Protein AF-A0A937WFQ8-F1 (afdb_monomer_lite)

pLDDT: mean 74.26, std 17.71, range [32.06, 98.25]

Foldseek 3Di:
DQDPVRLLVVLVVVVVVVVVVVVCVVCVLVDPDDDDDDDDDVVVVVVVPPVDALLLQAAQLLDRVCPPCQQVCVVLVVLVSVVVSCVVSVLLVCLVVVVPPVSVCCSVPVVVVSVVVSVVSVVSSVVCPPPRCLNHDPPGQPSNVVCVVVVHSHLLPPPCSVVDCSCPPVNPVSSVSSVVCNVPNSNVSSVVVNVVSVVVVVVVVVVVVVVSPD

Radius of gyration: 21.77 Å; chains: 1; bounding box: 45×46×64 Å

Secondary structure (DSSP, 8-state):
---HHHHHHHHHHHHHHHHHHHHHHHHTTT----------HHHHHHHGGG---GGGGB-TTS-BGGGSTTTTSHHHHHHHHHHHHHHHTTHHHHHHHT--HHHHHIIIIIHHHHHHHHHHHHHHHHHTSS--TTT-PSSPPHHHHHHHHHT-SSGGG-TTGGG-GGGSGGGGGGHHHHHHHHHH-HHHHHHHHHHHHHHHHHHHHHHHHHHHH-

Structure (mmCIF, N/CA/C/O backbone):
data_AF-A0A937WFQ8-F1
#
_entry.id   AF-A0A937WFQ8-F1
#
loop_
_atom_site.group_PDB
_atom_site.id
_atom_site.type_symbol
_atom_site.label_atom_id
_atom_site.label_alt_id
_atom_site.label_comp_id
_atom_site.label_asym_id
_atom_site.label_entity_id
_atom_site.label_seq_id
_atom_site.pdbx_PDB_ins_code
_atom_site.Cartn_x
_atom_site.Cartn_y
_atom_site.Cartn_z
_atom_site.occupancy
_atom_site.B_iso_or_equiv
_atom_site.auth_seq_id
_atom_site.auth_comp_id
_atom_site.auth_asym_id
_atom_site.auth_atom_id
_atom_site.pdbx_PDB_model_num
ATOM 1 N N . MET A 1 1 ? 18.078 -9.726 -40.958 1.00 50.09 1 MET A N 1
ATOM 2 C CA . MET A 1 1 ? 17.438 -8.519 -40.392 1.00 50.09 1 MET A CA 1
ATOM 3 C C . MET A 1 1 ? 15.947 -8.766 -40.293 1.00 50.09 1 MET A C 1
ATOM 5 O O . MET A 1 1 ? 15.326 -9.064 -41.305 1.00 50.09 1 MET A O 1
ATOM 9 N N . MET A 1 2 ? 15.400 -8.709 -39.083 1.00 55.62 2 MET A N 1
ATOM 10 C CA . MET A 1 2 ? 13.975 -8.923 -38.833 1.00 55.62 2 MET A CA 1
ATOM 11 C C . MET A 1 2 ? 13.201 -7.672 -39.263 1.00 55.62 2 MET A C 1
ATOM 13 O O . MET A 1 2 ? 13.599 -6.557 -38.924 1.00 55.62 2 MET A O 1
ATOM 17 N N . ASN A 1 3 ? 12.129 -7.817 -40.044 1.00 70.25 3 ASN A N 1
ATOM 18 C CA . ASN A 1 3 ? 11.352 -6.645 -40.457 1.00 70.25 3 ASN A CA 1
ATOM 19 C C . ASN A 1 3 ? 10.494 -6.127 -39.288 1.00 70.25 3 ASN A C 1
ATOM 21 O O . ASN A 1 3 ? 10.159 -6.871 -38.366 1.00 70.25 3 ASN A O 1
ATOM 25 N N . ARG A 1 4 ? 10.088 -4.852 -39.339 1.00 45.69 4 ARG A N 1
ATOM 26 C CA . ARG A 1 4 ? 9.300 -4.193 -38.279 1.00 45.69 4 ARG A CA 1
ATOM 27 C C . ARG A 1 4 ? 8.060 -4.994 -37.848 1.00 45.69 4 ARG A C 1
ATOM 29 O O . ARG A 1 4 ? 7.705 -4.984 -36.675 1.00 45.69 4 ARG A O 1
ATOM 36 N N . ARG A 1 5 ? 7.406 -5.704 -38.773 1.00 53.81 5 ARG A N 1
ATOM 37 C CA . ARG A 1 5 ? 6.211 -6.523 -38.506 1.00 53.81 5 ARG A CA 1
ATOM 38 C C . ARG A 1 5 ? 6.554 -7.796 -37.732 1.00 53.81 5 ARG A C 1
ATOM 40 O O . ARG A 1 5 ? 5.789 -8.202 -36.863 1.00 53.81 5 ARG A O 1
ATOM 47 N N . GLU A 1 6 ? 7.690 -8.410 -38.038 1.00 57.12 6 GLU A N 1
ATOM 48 C CA . GLU A 1 6 ? 8.212 -9.559 -37.299 1.00 57.12 6 GLU A CA 1
ATOM 49 C C . GLU A 1 6 ? 8.736 -9.160 -35.922 1.00 57.12 6 GLU A C 1
ATOM 51 O O . GLU A 1 6 ? 8.446 -9.858 -34.960 1.00 57.12 6 GLU A O 1
ATOM 56 N N . PHE A 1 7 ? 9.379 -7.995 -35.791 1.00 55.38 7 PHE A N 1
ATOM 57 C CA . PHE A 1 7 ? 9.743 -7.422 -34.490 1.00 55.38 7 PHE A CA 1
ATOM 58 C C . PHE A 1 7 ? 8.533 -7.233 -33.583 1.00 55.38 7 PHE A C 1
ATOM 60 O O . PHE A 1 7 ? 8.516 -7.759 -32.473 1.00 55.38 7 PHE A O 1
ATOM 67 N N . VAL A 1 8 ? 7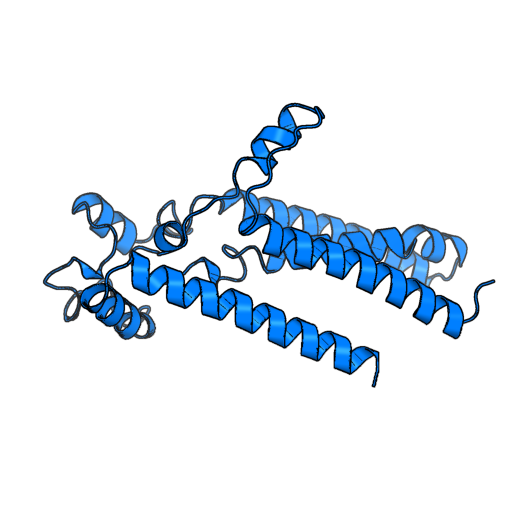.475 -6.591 -34.082 1.00 49.31 8 VAL A N 1
ATOM 68 C CA . VAL A 1 8 ? 6.235 -6.425 -33.313 1.00 49.31 8 VAL A CA 1
ATOM 69 C C . VAL A 1 8 ? 5.618 -7.780 -32.959 1.00 49.31 8 VAL A C 1
ATOM 71 O O . VAL A 1 8 ? 5.253 -7.985 -31.811 1.00 49.31 8 VAL A O 1
ATOM 74 N N . LYS A 1 9 ? 5.559 -8.748 -33.885 1.00 59.44 9 LYS A N 1
ATOM 75 C CA . LYS A 1 9 ? 5.020 -10.090 -33.589 1.00 59.44 9 LYS A CA 1
ATOM 76 C C . LYS A 1 9 ? 5.834 -10.848 -32.540 1.00 59.44 9 LYS A C 1
ATOM 78 O O . LYS A 1 9 ? 5.238 -11.512 -31.695 1.00 59.44 9 LYS A O 1
ATOM 83 N N . THR A 1 10 ? 7.160 -10.773 -32.596 1.00 57.34 10 THR A N 1
ATOM 84 C CA . THR A 1 10 ? 8.050 -11.434 -31.636 1.00 57.34 10 THR A CA 1
ATOM 85 C C . THR A 1 10 ? 7.934 -10.776 -30.269 1.00 57.34 10 THR A C 1
ATOM 87 O O . THR A 1 10 ? 7.643 -11.471 -29.304 1.00 57.34 10 THR A O 1
ATOM 90 N N . VAL A 1 11 ? 8.017 -9.444 -30.187 1.00 50.41 11 VAL A N 1
ATOM 91 C CA . VAL A 1 11 ? 7.826 -8.70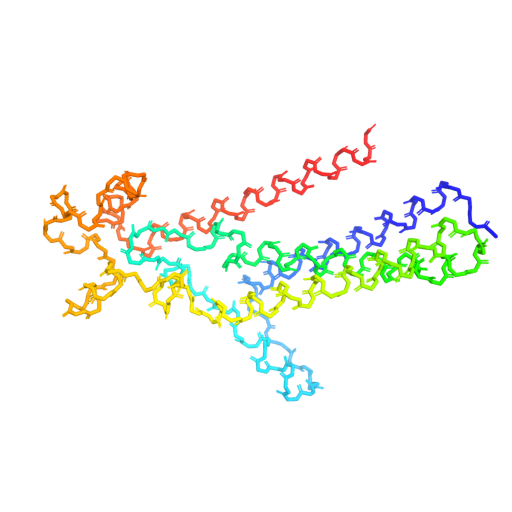1 -28.932 1.00 50.41 11 VAL A CA 1
ATOM 92 C C . VAL A 1 11 ? 6.430 -8.939 -28.359 1.00 50.41 11 VAL A C 1
ATOM 94 O O . VAL A 1 11 ? 6.311 -9.190 -27.169 1.00 50.41 11 VAL A O 1
ATOM 97 N N . SER A 1 12 ? 5.375 -8.957 -29.179 1.00 53.69 12 SER A N 1
ATOM 98 C CA . SER A 1 12 ? 4.020 -9.292 -28.729 1.00 53.69 12 SER A CA 1
ATOM 99 C C . SER A 1 12 ? 3.923 -10.720 -28.195 1.00 53.69 12 SER A C 1
ATOM 101 O O . SER A 1 12 ? 3.316 -10.920 -27.150 1.00 53.69 12 SER A O 1
ATOM 103 N N . LYS A 1 13 ? 4.530 -11.718 -28.850 1.00 55.91 13 LYS A N 1
ATOM 104 C CA . LYS A 1 13 ? 4.537 -13.105 -28.353 1.00 55.91 13 LYS A CA 1
ATOM 105 C C . LYS A 1 13 ? 5.309 -13.239 -27.043 1.00 55.91 13 LYS A C 1
ATOM 107 O O . LYS A 1 13 ? 4.821 -13.902 -26.132 1.00 55.91 13 LYS A O 1
ATOM 112 N N . THR A 1 14 ? 6.460 -12.583 -26.915 1.00 54.72 14 THR A N 1
ATOM 113 C CA . THR A 1 14 ? 7.255 -12.631 -25.683 1.00 54.72 14 THR A CA 1
ATOM 114 C C . THR A 1 14 ? 6.624 -11.808 -24.565 1.00 54.72 14 THR A C 1
ATOM 116 O O . THR A 1 14 ? 6.653 -12.237 -23.421 1.00 54.72 14 THR A O 1
ATOM 119 N N . ALA A 1 15 ? 5.963 -10.690 -24.874 1.00 48.22 15 ALA A N 1
ATOM 120 C CA . ALA A 1 15 ? 5.185 -9.909 -23.915 1.00 48.22 15 ALA A CA 1
ATOM 121 C C . ALA A 1 15 ? 3.910 -10.640 -23.474 1.00 48.22 15 ALA A C 1
ATOM 123 O O . ALA A 1 15 ? 3.524 -10.526 -22.318 1.00 48.22 15 ALA A O 1
ATOM 124 N N . ILE A 1 16 ? 3.262 -11.416 -24.350 1.00 53.41 16 ILE A N 1
ATOM 125 C CA . ILE A 1 16 ? 2.160 -12.314 -23.972 1.00 53.41 16 ILE A CA 1
ATOM 126 C C . ILE A 1 16 ? 2.691 -13.449 -23.089 1.00 53.41 16 ILE A C 1
ATOM 128 O O . ILE A 1 16 ? 2.070 -13.751 -22.078 1.00 53.41 16 ILE A O 1
ATOM 132 N N . GLY A 1 17 ? 3.859 -14.019 -23.405 1.00 49.53 17 GLY A N 1
ATOM 133 C CA . GLY A 1 17 ? 4.533 -15.013 -22.563 1.00 49.53 17 GLY A CA 1
ATOM 134 C C . GLY A 1 17 ? 4.916 -14.466 -21.183 1.00 49.53 17 GLY A C 1
ATOM 135 O O . GLY A 1 17 ? 4.590 -15.075 -20.171 1.00 49.53 17 GLY A O 1
ATOM 136 N N . ALA A 1 18 ? 5.517 -13.276 -21.123 1.00 46.72 18 ALA A N 1
ATOM 137 C CA . ALA A 1 18 ? 5.860 -12.585 -19.882 1.00 46.72 18 ALA A CA 1
ATOM 138 C C . ALA A 1 18 ? 4.614 -12.152 -19.092 1.00 46.72 18 ALA A C 1
ATOM 140 O O . ALA A 1 18 ? 4.609 -12.240 -17.872 1.00 46.72 18 ALA A O 1
ATOM 141 N N . ASN A 1 19 ? 3.527 -11.754 -19.761 1.00 46.97 19 ASN A N 1
ATOM 142 C CA . ASN A 1 19 ? 2.246 -11.471 -19.105 1.00 46.97 19 ASN A CA 1
ATOM 143 C C . ASN A 1 19 ? 1.541 -12.732 -18.609 1.00 46.97 19 ASN A C 1
ATOM 145 O O . ASN A 1 19 ? 0.886 -12.673 -17.572 1.00 46.97 19 ASN A O 1
ATOM 149 N N . LEU A 1 20 ? 1.688 -13.869 -19.297 1.00 44.72 20 LEU A N 1
ATOM 150 C CA . LEU A 1 20 ? 1.298 -15.162 -18.748 1.00 44.72 20 LEU A CA 1
ATOM 151 C C . LEU A 1 20 ? 2.101 -15.436 -17.480 1.00 44.72 20 LEU A C 1
ATOM 153 O O . LEU A 1 20 ? 1.488 -15.757 -16.480 1.00 44.72 20 LEU A O 1
ATOM 157 N N . ILE A 1 21 ? 3.414 -15.187 -17.465 1.00 45.12 21 ILE A N 1
ATOM 158 C CA . ILE A 1 21 ? 4.247 -15.334 -16.261 1.00 45.12 21 ILE A CA 1
ATOM 159 C C . ILE A 1 21 ? 3.805 -14.378 -15.137 1.00 45.12 21 ILE A C 1
ATOM 161 O O . ILE A 1 21 ? 3.710 -14.819 -14.001 1.00 45.12 21 ILE A O 1
ATOM 165 N N . ILE A 1 22 ? 3.459 -13.114 -15.420 1.00 44.88 22 ILE A N 1
ATOM 166 C CA . ILE A 1 22 ? 2.953 -12.141 -14.422 1.00 44.88 22 ILE A CA 1
ATOM 167 C C . ILE A 1 22 ? 1.562 -12.534 -13.899 1.00 44.88 22 ILE A C 1
ATOM 169 O O . ILE A 1 22 ? 1.274 -12.369 -12.710 1.00 44.88 22 ILE A O 1
ATOM 173 N N . ASN A 1 23 ? 0.691 -13.066 -14.761 1.00 40.84 23 ASN A N 1
ATOM 174 C CA . ASN A 1 23 ? -0.590 -13.629 -14.340 1.00 40.84 23 ASN A CA 1
ATOM 175 C C . ASN A 1 23 ? -0.379 -14.895 -13.512 1.00 40.84 23 ASN A C 1
ATOM 177 O O . ASN A 1 23 ? -1.018 -15.024 -12.481 1.00 40.84 23 ASN A O 1
ATOM 181 N N . THR A 1 24 ? 0.552 -15.776 -13.873 1.00 44.22 24 THR A N 1
ATOM 182 C CA . THR A 1 24 ? 0.916 -16.944 -13.064 1.00 44.22 24 THR A CA 1
ATOM 183 C C . THR A 1 24 ? 1.585 -16.534 -11.751 1.00 44.22 24 THR A C 1
ATOM 185 O O . THR A 1 24 ? 1.379 -17.203 -10.753 1.00 44.22 24 THR A O 1
ATOM 188 N N . PHE A 1 25 ? 2.302 -15.408 -11.688 1.00 40.03 25 PHE A N 1
ATOM 189 C CA . PHE A 1 25 ? 2.863 -14.872 -10.440 1.00 40.03 25 PHE A CA 1
ATOM 190 C C . PHE A 1 25 ? 1.771 -14.319 -9.507 1.00 40.03 25 PHE A C 1
ATOM 192 O O . PHE A 1 25 ? 1.822 -14.533 -8.302 1.00 40.03 25 PHE A O 1
ATOM 199 N N . ASN A 1 26 ? 0.746 -13.653 -10.054 1.00 38.03 26 ASN A N 1
ATOM 200 C CA . ASN A 1 26 ? -0.398 -13.165 -9.269 1.00 38.03 26 ASN A CA 1
ATOM 201 C C . ASN A 1 26 ? -1.433 -14.264 -8.947 1.00 38.03 26 ASN A C 1
ATOM 203 O O . ASN A 1 26 ? -2.113 -14.171 -7.931 1.00 38.03 26 ASN A O 1
ATOM 207 N N . ILE A 1 27 ? -1.571 -15.291 -9.794 1.00 39.47 27 ILE A N 1
ATOM 208 C CA . ILE A 1 27 ? -2.466 -16.447 -9.591 1.00 39.47 27 ILE A CA 1
ATOM 209 C C . ILE A 1 27 ? -1.781 -17.529 -8.744 1.00 39.47 27 ILE A C 1
ATOM 211 O O . ILE A 1 27 ? -2.454 -18.210 -7.983 1.00 39.47 27 ILE A O 1
ATOM 215 N N . GLY A 1 28 ? -0.453 -17.653 -8.795 1.00 37.12 28 GLY A N 1
ATOM 216 C CA . GLY A 1 28 ? 0.339 -18.489 -7.884 1.00 37.12 28 GLY A CA 1
ATOM 217 C C . GLY A 1 28 ? 0.241 -18.030 -6.427 1.00 37.12 28 GLY A C 1
ATOM 218 O O . GLY A 1 28 ? 0.411 -18.831 -5.521 1.00 37.12 28 GLY A O 1
ATOM 219 N N . LEU A 1 29 ? -0.169 -16.776 -6.196 1.00 38.91 29 LEU A N 1
ATOM 220 C CA . LEU A 1 29 ? -0.607 -16.276 -4.889 1.00 38.91 29 LEU A CA 1
ATOM 221 C C . LEU A 1 29 ? -1.915 -16.934 -4.381 1.00 38.91 29 LEU A C 1
ATOM 223 O O . LEU A 1 29 ? -2.289 -16.732 -3.230 1.00 38.91 29 LEU A O 1
ATOM 227 N N . LEU A 1 30 ? -2.638 -17.671 -5.235 1.00 38.09 30 LEU A N 1
ATOM 228 C CA . LEU A 1 30 ? -3.933 -18.310 -4.954 1.00 38.09 30 LEU A CA 1
ATOM 229 C C . LEU A 1 30 ? -3.925 -19.836 -5.145 1.00 38.09 30 LEU A C 1
ATOM 231 O O . LEU A 1 30 ? -4.896 -20.488 -4.762 1.00 38.09 30 LEU A O 1
ATOM 235 N N . ALA A 1 31 ? -2.880 -20.410 -5.743 1.00 32.06 31 ALA A N 1
ATOM 236 C CA . ALA A 1 31 ? -2.801 -21.837 -6.032 1.00 32.06 31 ALA A CA 1
ATOM 237 C C . ALA A 1 31 ? -1.673 -22.480 -5.222 1.00 32.06 31 ALA A C 1
ATOM 239 O O . ALA A 1 31 ? -0.505 -22.435 -5.599 1.00 32.06 31 ALA A O 1
ATOM 240 N N . ASP A 1 32 ? -2.065 -23.085 -4.106 1.00 37.62 32 ASP A N 1
ATOM 241 C CA . ASP A 1 32 ? -1.251 -24.019 -3.341 1.00 37.62 32 ASP A CA 1
ATOM 242 C C . ASP A 1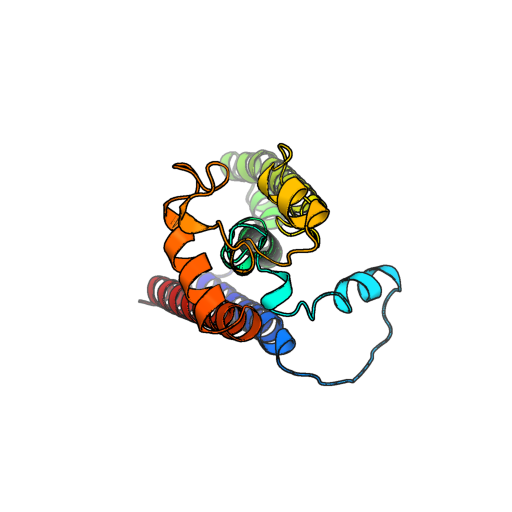 32 ? -1.056 -25.284 -4.196 1.00 37.62 32 ASP A C 1
ATOM 244 O O . ASP A 1 32 ? -1.957 -26.115 -4.324 1.00 37.62 32 ASP A O 1
ATOM 248 N N . THR A 1 33 ? 0.085 -25.394 -4.876 1.00 37.88 33 THR A N 1
ATOM 249 C CA . THR A 1 33 ? 0.516 -26.648 -5.505 1.00 37.88 33 THR A CA 1
ATOM 250 C C . THR A 1 33 ? 1.977 -26.889 -5.172 1.00 37.88 33 THR A C 1
ATOM 252 O O . THR A 1 33 ? 2.880 -26.329 -5.792 1.00 37.88 33 THR A O 1
ATOM 255 N N . SER A 1 34 ? 2.174 -27.733 -4.165 1.00 39.78 34 SER A N 1
ATOM 256 C CA . SER A 1 34 ? 3.437 -28.349 -3.792 1.00 39.78 34 SER A CA 1
ATOM 257 C C . SER A 1 34 ? 3.978 -29.207 -4.938 1.00 39.78 34 SER A C 1
ATOM 259 O O . SER A 1 34 ? 3.392 -30.240 -5.250 1.00 39.78 34 SER A O 1
ATOM 261 N N . GLU A 1 35 ? 5.103 -28.809 -5.525 1.00 46.69 35 GLU A N 1
ATOM 262 C CA . GLU A 1 35 ? 6.085 -29.728 -6.112 1.00 46.69 35 GLU A CA 1
ATOM 263 C C . GLU A 1 35 ? 7.452 -29.024 -6.145 1.00 46.69 35 GLU A C 1
ATOM 265 O O . GLU A 1 35 ? 7.712 -28.120 -6.942 1.00 46.69 35 GLU A O 1
ATOM 270 N N . GLU A 1 36 ? 8.302 -29.405 -5.192 1.00 45.69 36 GLU A N 1
ATOM 271 C CA . GLU A 1 36 ? 9.619 -28.830 -4.932 1.00 45.69 36 GLU A CA 1
ATOM 272 C C . GLU A 1 36 ? 10.639 -29.264 -5.995 1.00 45.69 36 GLU A C 1
ATOM 274 O O . GLU A 1 36 ? 10.810 -30.449 -6.289 1.00 45.69 36 GLU A O 1
ATOM 279 N N . LYS A 1 37 ? 11.381 -28.294 -6.537 1.00 44.66 37 LYS A N 1
ATOM 280 C CA . LYS A 1 37 ? 12.698 -28.534 -7.133 1.00 44.66 37 LYS A CA 1
ATOM 281 C C . LYS A 1 37 ? 13.716 -27.651 -6.433 1.00 44.66 37 LYS A C 1
ATOM 283 O O . LYS A 1 37 ? 13.581 -26.430 -6.424 1.00 44.66 37 LYS A O 1
ATOM 288 N N . GLU A 1 38 ? 14.725 -28.300 -5.866 1.00 50.44 38 GLU A N 1
ATOM 289 C CA . GLU A 1 38 ? 15.835 -27.690 -5.143 1.00 50.44 38 GLU A CA 1
ATOM 290 C C . GLU A 1 38 ? 16.638 -26.744 -6.051 1.00 50.44 38 GLU A C 1
ATOM 292 O O . GLU A 1 38 ? 17.310 -27.165 -6.994 1.00 50.44 38 GLU A O 1
ATOM 297 N N . SER A 1 39 ? 16.597 -25.448 -5.741 1.00 48.50 39 SER A N 1
ATOM 298 C CA . SER A 1 39 ? 17.595 -24.480 -6.195 1.00 48.50 39 SER A CA 1
ATOM 299 C C . SER A 1 39 ? 17.848 -23.445 -5.098 1.00 48.50 39 SER A C 1
ATOM 301 O O . SER A 1 39 ? 16.907 -22.782 -4.679 1.00 48.50 39 SER A O 1
ATOM 303 N N . ASN A 1 40 ? 19.115 -23.329 -4.687 1.00 50.00 40 ASN A N 1
ATOM 304 C CA . ASN A 1 40 ? 19.782 -22.272 -3.908 1.00 50.00 40 ASN A CA 1
ATOM 305 C C . ASN A 1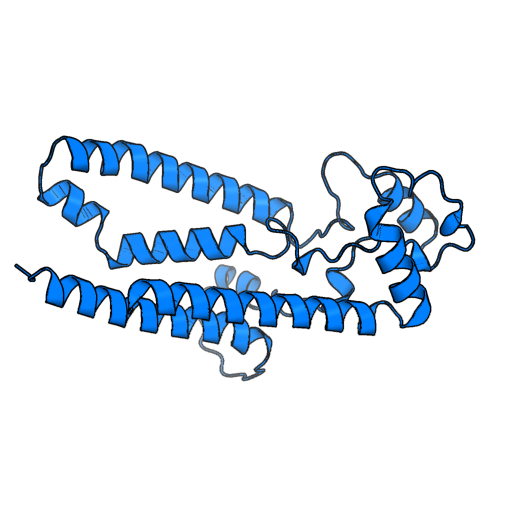 40 ? 19.022 -21.630 -2.722 1.00 50.00 40 ASN A C 1
ATOM 307 O O . ASN A 1 40 ? 18.059 -20.884 -2.874 1.00 50.00 40 ASN A O 1
ATOM 311 N N . ASN A 1 41 ? 19.574 -21.847 -1.523 1.00 53.62 41 ASN A N 1
ATOM 312 C CA . ASN A 1 41 ? 18.990 -21.548 -0.209 1.00 53.62 41 ASN A CA 1
ATOM 313 C C . ASN A 1 41 ? 18.605 -20.065 0.033 1.00 53.62 41 ASN A C 1
ATOM 315 O O . ASN A 1 41 ? 17.662 -19.801 0.766 1.00 53.62 41 ASN A O 1
ATOM 319 N N . GLU A 1 42 ? 19.270 -19.093 -0.604 1.00 50.72 42 GLU A N 1
ATOM 320 C CA . GLU A 1 42 ? 18.952 -17.657 -0.429 1.00 50.72 42 GLU A CA 1
ATOM 321 C C . GLU A 1 42 ? 17.755 -17.183 -1.278 1.00 50.72 42 GLU A C 1
ATOM 323 O O . GLU A 1 42 ? 17.017 -16.281 -0.876 1.00 50.72 42 GLU A O 1
ATOM 328 N N . ASP A 1 43 ? 17.509 -17.809 -2.432 1.00 48.41 43 ASP A N 1
ATOM 329 C CA . ASP A 1 43 ? 16.348 -17.493 -3.274 1.00 48.41 43 ASP A CA 1
ATOM 330 C C . ASP A 1 43 ? 15.067 -18.183 -2.770 1.00 48.41 43 ASP A C 1
ATOM 332 O O . ASP A 1 43 ? 13.959 -17.728 -3.073 1.00 48.41 43 ASP A O 1
ATOM 336 N N . ASN A 1 44 ? 15.207 -19.254 -1.978 1.00 41.72 44 ASN A N 1
ATOM 337 C CA . ASN A 1 44 ? 14.089 -19.996 -1.390 1.00 41.72 44 ASN A CA 1
ATOM 338 C C . ASN A 1 44 ? 13.441 -19.248 -0.209 1.00 41.72 44 ASN A C 1
ATOM 340 O O . ASN A 1 44 ? 12.218 -19.114 -0.191 1.00 41.72 44 ASN A O 1
ATOM 344 N N . GLU A 1 45 ? 14.221 -18.620 0.682 1.00 48.44 45 GLU A N 1
ATOM 345 C CA . GLU A 1 45 ? 13.676 -17.771 1.766 1.00 48.44 45 GLU A CA 1
ATOM 346 C C . GLU A 1 45 ? 12.913 -16.539 1.239 1.00 48.44 45 GLU A C 1
ATOM 348 O O . GLU A 1 45 ? 11.992 -16.022 1.881 1.00 48.44 45 GLU A O 1
ATOM 353 N N . ARG A 1 46 ? 13.260 -16.056 0.038 1.00 48.19 46 ARG A N 1
ATOM 354 C CA . ARG A 1 46 ? 12.542 -14.956 -0.626 1.00 48.19 46 ARG A CA 1
ATOM 355 C C . ARG A 1 46 ? 11.220 -15.395 -1.256 1.00 48.19 46 ARG A C 1
ATOM 357 O O . ARG A 1 46 ? 10.311 -14.572 -1.363 1.00 48.19 46 ARG A O 1
ATOM 364 N N . LYS A 1 47 ? 11.106 -16.658 -1.679 1.00 46.00 47 LYS A N 1
ATOM 365 C CA . LYS A 1 47 ? 9.913 -17.214 -2.341 1.00 46.00 47 LYS A CA 1
ATOM 366 C C . LYS A 1 47 ? 8.874 -17.752 -1.357 1.00 46.00 47 LYS A C 1
ATOM 368 O O . LYS A 1 47 ? 7.687 -17.589 -1.620 1.00 46.00 47 LYS A O 1
ATOM 373 N N . GLU A 1 48 ? 9.286 -18.292 -0.211 1.00 46.53 48 GLU A N 1
ATOM 374 C CA . GLU A 1 48 ? 8.361 -18.767 0.837 1.00 46.53 48 GLU A CA 1
ATOM 375 C C . GLU A 1 48 ? 7.607 -17.629 1.560 1.00 46.53 48 GLU A C 1
ATOM 377 O O . GLU A 1 48 ? 6.590 -17.856 2.212 1.00 46.53 48 GLU A O 1
ATOM 382 N N . ASN A 1 49 ? 8.040 -16.375 1.399 1.00 49.16 49 ASN A N 1
ATOM 383 C CA . ASN A 1 49 ? 7.563 -15.230 2.183 1.00 49.16 49 ASN A CA 1
ATOM 384 C C . ASN A 1 49 ? 6.350 -14.454 1.622 1.00 49.16 49 ASN A C 1
ATOM 386 O O . ASN A 1 49 ? 6.070 -13.355 2.102 1.00 49.16 49 ASN A O 1
ATOM 390 N N . MET A 1 50 ? 5.616 -14.956 0.620 1.00 56.53 50 MET A N 1
ATOM 391 C CA . MET A 1 50 ? 4.563 -14.150 -0.036 1.00 56.53 50 MET A CA 1
ATOM 392 C C . MET A 1 50 ? 3.113 -14.600 0.158 1.00 56.53 50 MET A C 1
ATOM 394 O O . MET A 1 50 ? 2.230 -14.103 -0.538 1.00 56.53 50 MET A O 1
ATOM 398 N N . ASN A 1 51 ? 2.825 -15.426 1.167 1.00 72.81 51 ASN A N 1
ATOM 399 C CA . ASN A 1 51 ? 1.448 -15.620 1.636 1.00 72.81 51 ASN A CA 1
ATOM 400 C C . ASN A 1 51 ? 1.073 -14.586 2.716 1.00 72.81 51 ASN A C 1
ATOM 402 O O . ASN A 1 51 ? 0.759 -14.927 3.856 1.00 72.81 51 ASN A O 1
ATOM 406 N N . ILE A 1 52 ? 1.168 -13.299 2.369 1.00 80.06 52 ILE A N 1
ATOM 407 C CA . ILE A 1 52 ? 0.767 -12.210 3.269 1.00 80.06 52 ILE A CA 1
ATOM 408 C C . ILE A 1 52 ? -0.750 -12.148 3.288 1.00 80.06 52 ILE A C 1
ATOM 410 O O . ILE A 1 52 ? -1.393 -11.948 2.252 1.00 80.06 52 ILE A O 1
ATOM 414 N N . LYS A 1 53 ? -1.336 -12.260 4.478 1.00 89.38 53 LYS A N 1
ATOM 415 C CA . LYS A 1 53 ? -2.790 -12.172 4.602 1.00 89.38 53 LYS A CA 1
ATOM 416 C C . LYS A 1 53 ? -3.256 -10.737 4.340 1.00 89.38 53 LYS A C 1
ATOM 418 O O . LYS A 1 53 ? -2.601 -9.793 4.788 1.00 89.38 53 LYS A O 1
ATOM 423 N N . PRO A 1 54 ? -4.404 -10.517 3.672 1.00 91.75 54 PRO A N 1
ATOM 424 C CA . PRO A 1 54 ? -4.898 -9.171 3.398 1.00 91.75 54 PRO A CA 1
ATOM 425 C C . PRO A 1 54 ? -4.941 -8.258 4.633 1.00 91.75 54 PRO A C 1
ATOM 427 O O . PRO A 1 54 ? -4.560 -7.093 4.547 1.00 91.75 54 PRO A O 1
ATOM 430 N N . GLU A 1 55 ? -5.368 -8.758 5.790 1.00 93.19 55 GLU A N 1
ATOM 431 C CA . GLU A 1 55 ? -5.465 -8.000 7.043 1.00 93.19 55 GLU A CA 1
ATOM 432 C C . GLU A 1 55 ? -4.113 -7.501 7.577 1.00 93.19 55 GLU A C 1
ATOM 434 O O . GLU A 1 55 ? -4.045 -6.469 8.258 1.00 93.19 55 GLU A O 1
ATOM 439 N N . GLU A 1 56 ? -3.022 -8.179 7.228 1.00 89.69 56 GLU A N 1
ATOM 440 C CA . GLU A 1 56 ? -1.667 -7.747 7.558 1.00 89.69 56 GLU A CA 1
ATOM 441 C C . GLU A 1 56 ? -1.274 -6.521 6.736 1.00 89.69 56 GLU A C 1
ATOM 443 O O . GLU A 1 56 ? -0.426 -5.753 7.161 1.00 89.69 56 GLU A O 1
ATOM 448 N N . LEU A 1 57 ? -1.935 -6.240 5.612 1.00 89.75 57 LEU A N 1
ATOM 449 C CA . LEU A 1 57 ? -1.709 -5.026 4.826 1.00 89.75 57 LEU A CA 1
ATOM 450 C C . LEU A 1 57 ? -2.524 -3.822 5.324 1.00 89.75 57 LEU A C 1
ATOM 452 O O . LEU A 1 57 ? -2.438 -2.745 4.733 1.00 89.75 57 LEU A O 1
ATOM 456 N N . VAL A 1 58 ? -3.305 -3.954 6.399 1.00 91.94 58 VAL A N 1
ATOM 457 C CA . VAL A 1 58 ? -4.064 -2.835 6.979 1.00 91.94 58 VAL A CA 1
ATOM 458 C C . VAL A 1 58 ? -3.182 -2.031 7.934 1.00 91.94 58 VAL A C 1
ATOM 460 O O . VAL A 1 58 ? -2.561 -2.571 8.847 1.00 91.94 58 VAL A O 1
ATOM 463 N N . SER A 1 59 ? -3.121 -0.713 7.752 1.00 91.88 59 SER A N 1
ATOM 464 C CA . SER A 1 59 ? -2.400 0.185 8.655 1.00 91.88 59 SER A CA 1
ATOM 465 C C . SER A 1 59 ? -3.217 0.525 9.904 1.00 91.88 59 SER A C 1
ATOM 467 O O . SER A 1 59 ? -4.442 0.409 9.924 1.00 91.88 59 SER A O 1
ATOM 469 N N . TYR A 1 60 ? -2.553 1.057 10.935 1.00 93.12 60 TYR A N 1
ATOM 470 C CA . TYR A 1 60 ? -3.241 1.535 12.138 1.00 93.12 60 TYR A CA 1
ATOM 471 C C . TYR A 1 60 ? -4.330 2.572 11.838 1.00 93.12 60 TYR A C 1
ATOM 473 O O . TYR A 1 60 ? -5.393 2.534 12.448 1.00 93.12 60 TYR A O 1
ATOM 481 N N . CYS A 1 61 ? -4.106 3.465 10.870 1.00 91.88 61 CYS A N 1
ATOM 482 C CA . CYS A 1 61 ? -5.084 4.481 10.484 1.00 91.88 61 CYS A CA 1
ATOM 483 C C . CYS A 1 61 ? -6.182 3.969 9.532 1.00 91.88 61 CYS A C 1
ATOM 485 O O . CYS A 1 61 ? -6.988 4.768 9.075 1.00 91.88 61 CYS A O 1
ATOM 487 N N . GLY A 1 62 ? -6.240 2.666 9.228 1.00 92.75 62 GLY A N 1
ATOM 488 C CA . GLY A 1 62 ? -7.272 2.092 8.357 1.00 92.75 62 GLY A CA 1
ATOM 489 C C . GLY A 1 62 ? -7.011 2.284 6.861 1.00 92.75 62 GLY A C 1
ATOM 490 O O . GLY A 1 62 ? -7.935 2.216 6.054 1.00 92.75 62 GLY A O 1
ATOM 491 N N . ASN A 1 63 ? -5.762 2.535 6.460 1.00 91.75 63 ASN A N 1
ATOM 492 C CA . ASN A 1 63 ? -5.370 2.459 5.053 1.00 91.75 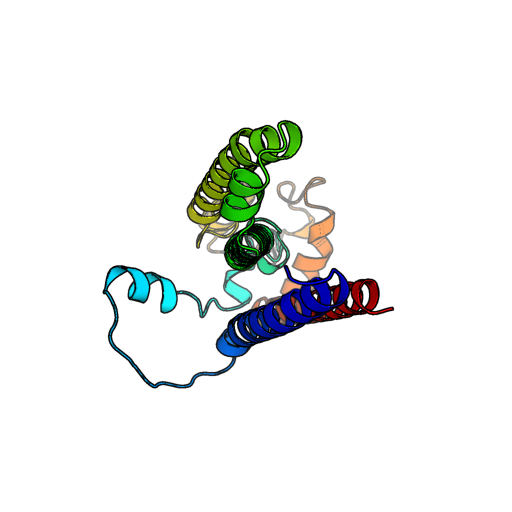63 ASN A CA 1
ATOM 493 C C . ASN A 1 63 ? -5.017 1.024 4.672 1.00 91.75 63 ASN A C 1
ATOM 495 O O . ASN A 1 63 ? -4.437 0.287 5.464 1.00 91.75 63 ASN A O 1
ATOM 499 N N . TYR A 1 64 ? -5.303 0.659 3.425 1.00 91.81 64 TYR A N 1
ATOM 500 C CA . TYR A 1 64 ? -4.889 -0.619 2.864 1.00 91.81 64 TYR A CA 1
ATOM 501 C C . TYR A 1 64 ? -3.579 -0.462 2.082 1.00 91.81 64 TYR A C 1
ATOM 503 O O . TYR A 1 64 ? -3.568 0.060 0.965 1.00 91.81 64 TYR A O 1
ATOM 511 N N . CYS A 1 65 ? -2.461 -0.905 2.658 1.00 87.00 65 CYS A N 1
ATOM 512 C CA . CYS A 1 65 ? -1.128 -0.790 2.064 1.00 87.00 65 CYS A CA 1
ATOM 513 C C . CYS A 1 65 ? -0.997 -1.552 0.737 1.00 87.00 65 CYS A C 1
ATOM 515 O O . CYS A 1 65 ? -0.187 -1.148 -0.092 1.00 87.00 65 CYS A O 1
ATOM 517 N N . GLY A 1 66 ? -1.836 -2.561 0.471 1.00 86.69 66 GLY A N 1
ATOM 518 C CA . GLY A 1 66 ? -1.880 -3.236 -0.833 1.00 86.69 66 GLY A CA 1
ATOM 519 C C . GLY A 1 66 ? -2.288 -2.320 -2.000 1.00 86.69 66 GLY A C 1
ATOM 520 O O . GLY A 1 66 ? -1.959 -2.601 -3.150 1.00 86.69 66 GLY A O 1
ATOM 521 N N . LYS A 1 67 ? -2.941 -1.179 -1.723 1.00 87.94 67 LYS A N 1
ATOM 522 C CA . LYS A 1 67 ? -3.228 -0.126 -2.719 1.00 87.94 67 LYS A CA 1
ATOM 523 C C . LYS A 1 67 ? -2.069 0.861 -2.908 1.00 87.94 67 LYS A C 1
ATOM 525 O O . LYS A 1 67 ? -2.084 1.645 -3.855 1.00 87.94 67 LYS A O 1
ATOM 530 N N . CYS A 1 68 ? -1.072 0.855 -2.024 1.00 83.06 68 CYS A N 1
ATOM 531 C CA . CYS A 1 68 ? 0.070 1.760 -2.102 1.00 83.06 68 CYS A CA 1
ATOM 532 C C . CYS A 1 68 ? 0.980 1.371 -3.274 1.00 83.06 68 CYS A C 1
ATOM 534 O O . CYS A 1 68 ? 1.285 0.198 -3.467 1.00 83.06 68 CYS A O 1
ATOM 536 N N . GLY A 1 69 ? 1.466 2.352 -4.038 1.00 77.88 69 GLY A N 1
ATOM 537 C CA . GLY A 1 69 ? 2.445 2.097 -5.101 1.00 77.88 69 GLY A CA 1
ATOM 538 C C . GLY A 1 69 ? 3.755 1.496 -4.577 1.00 77.88 69 GLY A C 1
ATOM 539 O O . GLY A 1 69 ? 4.350 0.655 -5.245 1.00 77.88 69 GLY A O 1
ATOM 540 N N . ILE A 1 70 ? 4.153 1.908 -3.369 1.00 76.69 70 ILE A N 1
ATOM 541 C CA . ILE A 1 70 ? 5.403 1.509 -2.713 1.00 76.69 70 ILE A CA 1
ATOM 542 C C . ILE A 1 70 ? 5.219 0.168 -1.991 1.00 76.69 70 ILE A C 1
ATOM 544 O O . ILE A 1 70 ? 5.933 -0.781 -2.282 1.00 76.69 70 ILE A O 1
ATOM 548 N N . CYS A 1 71 ? 4.232 0.064 -1.092 1.00 73.81 71 CYS A N 1
ATOM 549 C CA . CYS A 1 71 ? 4.037 -1.139 -0.268 1.00 73.81 71 CYS A CA 1
ATOM 550 C C . CYS A 1 71 ? 3.268 -2.266 -0.975 1.00 73.81 71 CYS A C 1
ATOM 552 O O . CYS A 1 71 ? 3.406 -3.420 -0.600 1.00 73.81 71 CYS A O 1
ATOM 554 N N . GLY A 1 72 ? 2.440 -1.954 -1.976 1.00 70.81 72 GLY A N 1
ATOM 555 C CA . GLY A 1 72 ? 1.655 -2.936 -2.733 1.00 70.81 72 GLY A CA 1
ATOM 556 C C . GLY A 1 72 ? 2.405 -3.536 -3.923 1.00 70.81 72 GLY A C 1
ATOM 557 O O . GLY A 1 72 ? 1.762 -4.001 -4.865 1.00 70.81 72 GLY A O 1
ATOM 558 N N . PHE A 1 73 ? 3.739 -3.440 -3.926 1.00 71.19 73 PHE A N 1
ATOM 559 C CA . PHE A 1 73 ? 4.655 -3.932 -4.964 1.00 71.19 73 PHE A CA 1
ATOM 560 C C . PHE A 1 73 ? 4.451 -3.378 -6.376 1.00 71.19 73 PHE A C 1
ATOM 562 O O . PHE A 1 73 ? 5.185 -3.741 -7.284 1.00 71.19 73 PHE A O 1
ATOM 569 N N . ASN A 1 74 ? 3.510 -2.459 -6.596 1.00 75.88 74 ASN A N 1
ATOM 570 C CA . ASN A 1 74 ? 3.182 -1.994 -7.944 1.00 75.88 74 ASN A CA 1
ATOM 571 C C . ASN A 1 74 ? 4.384 -1.367 -8.656 1.00 75.88 74 ASN A C 1
ATOM 573 O O . ASN A 1 74 ? 4.600 -1.638 -9.835 1.00 75.88 74 ASN A O 1
ATOM 577 N N . ILE A 1 75 ? 5.163 -0.544 -7.948 1.00 79.50 75 ILE A N 1
ATOM 578 C CA . ILE A 1 75 ? 6.365 0.081 -8.512 1.00 79.50 75 ILE A CA 1
ATOM 579 C C . ILE A 1 75 ? 7.435 -0.980 -8.771 1.00 79.50 75 ILE A C 1
ATOM 581 O O . ILE A 1 75 ? 7.949 -1.046 -9.882 1.00 79.50 75 ILE A O 1
ATOM 585 N N . GLN A 1 76 ? 7.719 -1.840 -7.791 1.00 76.06 76 GLN A N 1
ATOM 586 C CA . GLN A 1 76 ? 8.739 -2.880 -7.928 1.00 76.06 76 GLN A CA 1
ATOM 587 C C . GLN A 1 76 ? 8.419 -3.848 -9.074 1.00 76.06 76 GLN A C 1
ATOM 589 O O . GLN A 1 76 ? 9.239 -4.009 -9.971 1.00 76.06 76 GLN A O 1
ATOM 594 N N . THR A 1 77 ? 7.205 -4.404 -9.114 1.00 77.00 77 THR A N 1
ATOM 595 C CA . THR A 1 77 ? 6.760 -5.273 -10.210 1.00 77.00 77 THR A CA 1
ATOM 596 C C . THR A 1 77 ? 6.858 -4.554 -11.554 1.00 77.00 77 THR A C 1
ATOM 598 O O . THR A 1 77 ? 7.323 -5.137 -12.524 1.00 77.00 77 THR A O 1
ATOM 601 N N . SER A 1 78 ? 6.477 -3.275 -11.638 1.00 80.19 78 SER A N 1
ATOM 602 C CA . SER A 1 78 ? 6.594 -2.523 -12.897 1.00 80.19 78 SER A CA 1
ATOM 603 C C . SER A 1 78 ? 8.051 -2.353 -13.343 1.00 80.19 78 SER A C 1
ATOM 605 O O . SER A 1 78 ? 8.335 -2.445 -14.536 1.00 80.19 78 SER A O 1
ATOM 607 N N . LEU A 1 79 ? 8.974 -2.127 -12.405 1.00 80.44 79 LEU A N 1
ATOM 608 C CA . LEU A 1 79 ? 10.404 -1.999 -12.691 1.00 80.44 79 LEU A CA 1
ATOM 609 C C . LEU A 1 79 ? 11.022 -3.333 -13.119 1.00 80.44 79 LEU A C 1
ATOM 611 O O . LEU A 1 79 ? 11.781 -3.361 -14.083 1.00 80.44 79 LEU A O 1
ATOM 615 N N . GLU A 1 80 ? 10.663 -4.434 -12.458 1.00 78.38 80 GLU A N 1
ATOM 616 C CA . GLU A 1 80 ? 11.093 -5.787 -12.832 1.00 78.38 80 GLU A CA 1
ATOM 617 C C . GLU A 1 80 ? 10.581 -6.168 -14.225 1.00 78.38 80 GLU A C 1
ATOM 619 O O . GLU A 1 80 ? 11.341 -6.654 -15.060 1.00 78.38 80 GLU A O 1
ATOM 624 N N . VAL A 1 81 ? 9.311 -5.878 -14.522 1.00 81.31 81 VAL A N 1
ATOM 625 C CA . VAL A 1 81 ? 8.735 -6.103 -15.854 1.00 81.31 81 VAL A CA 1
ATOM 626 C C . VAL A 1 81 ? 9.467 -5.285 -16.910 1.00 81.31 81 VAL A C 1
ATOM 628 O O . VAL A 1 81 ? 9.829 -5.826 -17.953 1.00 81.31 81 VAL A O 1
ATOM 631 N N . LEU A 1 82 ? 9.720 -4.001 -16.652 1.00 80.56 82 LEU A N 1
ATOM 632 C CA . LEU A 1 82 ? 10.455 -3.150 -17.583 1.00 80.56 82 LEU A CA 1
ATOM 633 C C . LEU A 1 82 ? 11.883 -3.665 -17.812 1.00 80.56 82 LEU A C 1
ATOM 635 O O . LEU A 1 82 ? 12.308 -3.762 -18.963 1.00 80.56 82 LEU A O 1
ATOM 639 N N . LYS A 1 83 ? 12.586 -4.064 -16.747 1.00 80.56 83 LYS A N 1
ATOM 640 C CA . LYS A 1 83 ? 13.914 -4.684 -16.832 1.00 80.56 83 LYS A CA 1
ATOM 641 C C . LYS A 1 83 ? 13.887 -5.928 -17.726 1.00 80.56 83 LYS A C 1
ATOM 643 O O . LYS A 1 83 ? 14.651 -6.000 -18.685 1.00 80.56 83 LYS A O 1
ATOM 648 N N . ASN A 1 84 ? 12.951 -6.844 -17.487 1.00 81.19 84 ASN A N 1
ATOM 649 C CA . ASN A 1 84 ? 12.812 -8.070 -18.275 1.00 81.19 84 ASN A CA 1
ATOM 650 C C . ASN A 1 84 ? 12.495 -7.778 -19.751 1.00 81.19 84 ASN A C 1
ATOM 652 O O . ASN A 1 84 ? 13.027 -8.434 -20.643 1.00 81.19 84 ASN A O 1
ATOM 656 N N . VAL A 1 85 ? 11.651 -6.779 -20.034 1.00 79.94 85 VAL A N 1
ATOM 657 C CA . VAL A 1 85 ? 11.353 -6.354 -21.412 1.00 79.94 85 VAL A CA 1
ATOM 658 C C . VAL A 1 85 ? 12.607 -5.820 -22.106 1.00 79.94 85 VAL A C 1
ATOM 660 O O . VAL A 1 85 ? 12.851 -6.171 -23.260 1.00 79.94 85 VAL A O 1
ATOM 663 N N . MET A 1 86 ? 13.411 -5.001 -21.424 1.00 77.69 86 MET A N 1
ATOM 664 C CA . MET A 1 86 ? 14.661 -4.467 -21.977 1.00 77.69 86 MET A CA 1
ATOM 665 C C . MET A 1 86 ? 15.689 -5.570 -22.259 1.00 77.69 86 MET A C 1
ATOM 667 O O . MET A 1 86 ? 16.337 -5.539 -23.307 1.00 77.69 86 MET A O 1
ATOM 671 N N . GLU A 1 87 ? 15.807 -6.553 -21.363 1.00 80.06 87 GLU A N 1
ATOM 672 C CA . GLU A 1 87 ? 16.681 -7.721 -21.531 1.00 80.06 87 GLU A CA 1
ATOM 673 C C . GLU A 1 87 ? 16.244 -8.591 -22.717 1.00 80.06 87 GLU A C 1
ATOM 675 O O . GLU A 1 87 ? 17.047 -8.886 -23.600 1.00 80.06 87 GLU A O 1
ATOM 680 N N . VAL A 1 88 ? 14.956 -8.942 -22.791 1.00 73.75 88 VAL A N 1
ATOM 681 C CA . VAL A 1 88 ? 14.382 -9.738 -23.891 1.00 73.75 88 VAL A CA 1
ATOM 682 C C . VAL A 1 88 ? 14.524 -9.040 -25.240 1.00 73.75 88 VAL A C 1
ATOM 684 O O . VAL A 1 88 ? 14.759 -9.694 -26.255 1.00 73.75 88 VAL A O 1
ATOM 687 N N . ALA A 1 89 ? 14.370 -7.717 -25.270 1.00 75.12 89 ALA A N 1
ATOM 688 C CA . ALA A 1 89 ? 14.528 -6.932 -26.487 1.00 75.12 89 ALA A CA 1
ATOM 689 C C . ALA A 1 89 ? 15.991 -6.820 -26.945 1.00 75.12 89 ALA A C 1
ATOM 691 O O . ALA A 1 89 ? 16.240 -6.149 -27.946 1.00 75.12 89 ALA A O 1
ATOM 692 N N . ALA A 1 90 ? 16.942 -7.421 -26.213 1.00 81.69 90 ALA A N 1
ATOM 693 C CA . ALA A 1 90 ? 18.375 -7.264 -26.428 1.00 81.69 90 ALA A CA 1
ATOM 694 C C . ALA A 1 90 ? 18.769 -5.781 -26.543 1.00 81.69 90 ALA A C 1
ATOM 696 O O . ALA A 1 90 ? 19.678 -5.419 -27.288 1.00 81.69 90 ALA A O 1
ATOM 697 N N . PHE A 1 91 ? 18.044 -4.899 -25.835 1.00 77.62 91 PHE A N 1
ATOM 698 C CA . PHE A 1 91 ? 18.051 -3.460 -26.110 1.00 77.62 91 PHE A CA 1
ATOM 699 C C . PHE A 1 91 ? 19.465 -2.886 -26.036 1.00 77.62 91 PHE A C 1
ATOM 701 O O . PHE A 1 91 ? 19.864 -2.088 -26.879 1.00 77.62 91 PHE A O 1
ATOM 708 N N . ARG A 1 92 ? 20.245 -3.357 -25.057 1.00 72.12 92 ARG A N 1
ATOM 709 C CA . ARG A 1 92 ? 21.646 -2.982 -24.890 1.00 72.12 92 ARG A CA 1
ATOM 710 C C . ARG A 1 92 ? 22.515 -3.444 -26.061 1.00 72.12 92 ARG A C 1
ATOM 712 O O . ARG A 1 92 ? 23.251 -2.628 -26.607 1.00 72.12 92 ARG A O 1
ATOM 719 N N . GLN A 1 93 ? 22.419 -4.717 -26.460 1.00 79.31 93 GLN A N 1
ATOM 720 C CA . GLN A 1 93 ? 23.229 -5.247 -27.562 1.00 79.31 93 GLN A CA 1
ATOM 721 C C . GLN A 1 93 ? 22.879 -4.566 -28.890 1.00 79.31 93 GLN A C 1
ATOM 723 O O . GLN A 1 93 ? 23.775 -4.204 -29.645 1.00 79.31 93 GLN A O 1
ATOM 728 N N . GLU A 1 94 ? 21.592 -4.340 -29.156 1.00 77.81 94 GLU A N 1
ATOM 729 C CA . GLU A 1 94 ? 21.130 -3.655 -30.367 1.00 77.81 94 GLU A CA 1
ATOM 730 C C . GLU A 1 94 ? 21.566 -2.184 -30.388 1.00 77.81 94 GLU A C 1
ATOM 732 O O . GLU A 1 94 ? 22.045 -1.689 -31.410 1.00 77.81 94 GLU A O 1
ATOM 737 N N . ALA A 1 95 ? 21.472 -1.478 -29.259 1.00 71.81 95 ALA A N 1
ATOM 738 C CA . ALA A 1 95 ? 21.914 -0.089 -29.164 1.00 71.81 95 ALA A CA 1
ATOM 739 C C . ALA A 1 95 ? 23.436 0.066 -29.349 1.00 71.81 95 ALA A C 1
ATOM 741 O O . ALA A 1 95 ? 23.880 1.009 -30.009 1.00 71.81 95 ALA A O 1
ATOM 742 N N . GLU A 1 96 ? 24.232 -0.868 -28.819 1.00 72.12 96 GLU A N 1
ATOM 743 C CA . GLU A 1 96 ? 25.683 -0.924 -29.032 1.00 72.12 96 GLU A CA 1
ATOM 744 C C . GLU A 1 96 ? 26.026 -1.274 -30.493 1.00 72.12 96 GLU A C 1
ATOM 746 O O . GLU A 1 96 ? 26.862 -0.604 -31.108 1.00 72.12 96 GLU A O 1
ATOM 751 N N . HIS A 1 97 ? 25.348 -2.272 -31.075 1.00 77.31 97 HIS A N 1
ATOM 752 C CA . HIS A 1 97 ? 25.593 -2.760 -32.436 1.00 77.31 97 HIS A CA 1
ATOM 753 C C . HIS A 1 97 ? 25.239 -1.734 -33.517 1.00 77.31 97 HIS A C 1
ATOM 755 O O . HIS A 1 97 ? 25.997 -1.556 -34.471 1.00 77.31 97 HIS A O 1
ATOM 761 N N . LEU A 1 98 ? 24.113 -1.029 -33.370 1.00 76.69 98 LEU A N 1
ATOM 762 C CA . LEU A 1 98 ? 23.670 -0.034 -34.350 1.00 76.69 98 LEU A CA 1
ATOM 763 C C . LEU A 1 98 ? 24.619 1.166 -34.440 1.00 76.69 98 LEU A C 1
ATOM 765 O O . LEU A 1 98 ? 24.573 1.906 -35.421 1.00 76.69 98 LEU A O 1
ATOM 769 N N . GLY A 1 99 ? 25.480 1.378 -33.438 1.00 65.94 99 GLY A N 1
ATOM 770 C CA . GLY A 1 99 ? 26.537 2.388 -33.473 1.00 65.94 99 GLY A CA 1
ATOM 771 C C . GLY A 1 99 ? 26.041 3.832 -33.592 1.00 65.94 99 GLY A C 1
ATOM 772 O O . GLY A 1 99 ? 26.865 4.738 -33.709 1.00 65.94 99 GLY A O 1
ATOM 773 N N . TRP A 1 100 ? 24.725 4.066 -33.549 1.00 70.62 100 TRP A N 1
ATOM 774 C CA . TRP A 1 100 ? 24.124 5.390 -33.623 1.00 70.62 100 TRP A CA 1
ATOM 775 C C . TRP A 1 100 ? 24.516 6.169 -32.368 1.00 70.62 100 TRP A C 1
ATOM 777 O O . TRP A 1 100 ? 24.197 5.702 -31.274 1.00 70.62 100 TRP A O 1
ATOM 787 N N . PRO A 1 101 ? 25.168 7.341 -32.489 1.00 73.75 101 PRO A N 1
ATOM 788 C CA . PRO A 1 101 ? 25.597 8.131 -31.334 1.00 73.75 101 PRO A CA 1
ATOM 789 C C . PRO A 1 101 ? 24.463 8.344 -30.323 1.00 73.75 101 PRO A C 1
ATOM 791 O O . PRO A 1 101 ? 24.635 8.084 -29.140 1.00 73.75 101 PRO A O 1
ATOM 794 N N . LEU A 1 102 ? 23.256 8.635 -30.820 1.00 69.75 102 LEU A N 1
ATOM 795 C CA . LEU A 1 102 ? 22.056 8.784 -29.998 1.00 69.75 102 LEU A CA 1
ATOM 796 C C . LEU A 1 102 ? 21.676 7.502 -29.233 1.00 69.75 102 LEU A C 1
ATOM 798 O O . LEU A 1 102 ? 21.340 7.574 -28.058 1.00 69.75 102 LEU A O 1
ATOM 802 N N . MET A 1 103 ? 21.736 6.327 -29.870 1.00 66.06 103 MET A N 1
ATOM 803 C CA . MET A 1 103 ? 21.419 5.056 -29.200 1.00 66.06 103 MET A CA 1
ATOM 804 C C . MET A 1 103 ? 22.516 4.633 -28.226 1.00 66.06 103 MET A C 1
ATOM 806 O O . MET A 1 103 ? 22.211 4.050 -27.193 1.00 66.06 103 MET A O 1
ATOM 810 N N . ARG A 1 104 ? 23.777 4.963 -28.518 1.00 68.25 104 ARG A N 1
ATOM 811 C CA . ARG A 1 104 ? 24.907 4.725 -27.617 1.00 68.25 104 ARG A CA 1
ATOM 812 C C . ARG A 1 104 ? 24.809 5.587 -26.363 1.00 68.25 104 ARG A C 1
ATOM 814 O O . ARG A 1 104 ? 25.029 5.074 -25.268 1.00 68.25 104 ARG A O 1
ATOM 821 N N . ASP A 1 105 ? 24.430 6.852 -26.509 1.00 72.25 105 ASP A N 1
ATOM 822 C CA . ASP A 1 105 ? 24.214 7.759 -25.382 1.00 72.25 105 ASP A CA 1
ATOM 823 C C . ASP A 1 105 ? 23.000 7.317 -24.553 1.00 72.25 105 ASP A C 1
ATOM 825 O O . ASP A 1 105 ? 23.086 7.267 -23.329 1.00 72.25 105 ASP A O 1
ATOM 829 N N . ILE A 1 106 ? 21.910 6.877 -25.197 1.00 69.62 106 ILE A N 1
ATOM 830 C CA . ILE A 1 106 ? 20.755 6.269 -24.512 1.00 69.62 106 ILE A CA 1
ATOM 831 C C . ILE A 1 106 ? 21.165 4.981 -23.780 1.00 69.62 106 ILE A C 1
ATOM 833 O O . ILE A 1 106 ? 20.842 4.808 -22.610 1.00 69.62 106 ILE A O 1
ATOM 837 N N . ALA A 1 107 ? 21.911 4.078 -24.413 1.00 68.25 107 ALA A N 1
ATOM 838 C CA . ALA A 1 107 ? 22.357 2.844 -23.768 1.00 68.25 107 ALA A CA 1
ATOM 839 C C . ALA A 1 107 ? 23.318 3.112 -22.602 1.00 68.25 107 ALA A C 1
ATOM 841 O O . ALA A 1 107 ? 23.256 2.444 -21.577 1.00 68.25 107 ALA A O 1
ATOM 842 N N . THR A 1 108 ? 24.196 4.105 -22.725 1.00 70.50 108 THR A N 1
ATOM 843 C CA . THR A 1 108 ? 25.213 4.380 -21.703 1.00 70.50 108 THR A CA 1
ATOM 844 C C . THR A 1 108 ? 24.639 5.179 -20.538 1.00 70.50 108 THR A C 1
ATOM 846 O O . THR A 1 108 ? 24.875 4.831 -19.381 1.00 70.50 108 THR A O 1
ATOM 849 N N . HIS A 1 109 ? 23.876 6.233 -20.823 1.00 72.19 109 HIS A N 1
ATOM 850 C CA . HIS A 1 109 ? 23.309 7.108 -19.801 1.00 72.19 109 HIS A CA 1
ATOM 851 C C . HIS A 1 109 ? 21.957 6.598 -19.319 1.00 72.19 109 HIS A C 1
ATOM 853 O O . HIS A 1 109 ? 21.803 6.362 -18.123 1.00 72.19 109 HIS A O 1
ATOM 859 N N . CYS A 1 110 ? 21.004 6.334 -20.219 1.00 70.00 110 CYS A N 1
ATOM 860 C CA . CYS A 1 110 ? 19.675 5.905 -19.789 1.00 70.00 110 CYS A CA 1
ATOM 861 C C . CYS A 1 110 ? 19.694 4.511 -19.166 1.00 70.00 110 CYS A C 1
ATOM 863 O O . CYS A 1 110 ? 19.045 4.350 -18.144 1.00 70.00 110 CYS A O 1
ATOM 865 N N . CYS A 1 111 ? 20.427 3.515 -19.690 1.00 71.62 111 CYS A N 1
ATOM 866 C CA . CYS A 1 111 ? 20.421 2.194 -19.039 1.00 71.62 111 CYS A CA 1
ATOM 867 C C . CYS A 1 111 ? 21.131 2.216 -17.683 1.00 71.62 111 CYS A C 1
ATOM 869 O O . CYS A 1 111 ? 20.613 1.634 -16.739 1.00 71.62 111 CYS A O 1
ATOM 871 N N . LYS A 1 112 ? 22.259 2.924 -17.542 1.00 78.56 112 LYS A N 1
ATOM 872 C CA . LYS A 1 112 ? 22.972 3.001 -16.257 1.00 78.56 112 LYS A CA 1
ATOM 873 C C . LYS A 1 112 ? 22.185 3.785 -15.204 1.00 78.56 112 LYS A C 1
ATOM 875 O O . LYS A 1 112 ? 22.097 3.356 -14.053 1.00 78.56 112 LYS A O 1
ATOM 880 N N . GLU A 1 113 ? 21.603 4.925 -15.576 1.00 80.31 113 GLU A N 1
ATOM 881 C CA . GLU A 1 113 ? 20.725 5.689 -14.683 1.00 80.31 113 GLU A CA 1
ATOM 882 C C . GLU A 1 113 ? 19.463 4.897 -14.343 1.00 80.31 113 GLU A C 1
ATOM 884 O O . GLU A 1 113 ? 19.067 4.866 -13.182 1.00 80.31 113 GLU A O 1
ATOM 889 N N . PHE A 1 114 ? 18.878 4.197 -15.317 1.00 79.50 114 PHE A N 1
ATOM 890 C CA . PHE A 1 114 ? 17.728 3.327 -15.102 1.00 79.50 114 PHE A CA 1
ATOM 891 C C . PHE A 1 114 ? 18.051 2.180 -14.144 1.00 79.50 114 PHE A C 1
ATOM 893 O O . PHE A 1 114 ? 17.325 1.990 -13.177 1.00 79.50 114 PHE A O 1
ATOM 900 N N . GLU A 1 115 ? 19.156 1.458 -14.339 1.00 80.94 115 GLU A N 1
ATOM 901 C CA . GLU A 1 115 ? 19.607 0.404 -13.422 1.00 80.94 115 GLU A CA 1
ATOM 902 C C . GLU A 1 115 ? 19.835 0.955 -12.010 1.00 80.94 115 GLU A C 1
ATOM 904 O O . GLU A 1 115 ? 19.400 0.351 -11.031 1.00 80.94 115 GLU A O 1
ATOM 909 N N . THR A 1 116 ? 20.443 2.139 -11.899 1.00 85.38 116 THR A N 1
ATOM 910 C CA . THR A 1 116 ? 20.659 2.817 -10.612 1.00 85.38 116 THR A CA 1
ATOM 911 C C . THR A 1 116 ? 19.334 3.200 -9.948 1.00 85.38 116 THR A C 1
ATOM 913 O O . THR A 1 116 ? 19.171 3.036 -8.738 1.00 85.38 116 THR A O 1
ATOM 916 N N . GLN A 1 117 ? 18.359 3.680 -10.722 1.00 82.56 117 GLN A N 1
ATOM 917 C CA . GLN A 1 117 ? 17.019 4.003 -10.234 1.00 82.56 117 GLN A CA 1
ATOM 918 C C . GLN A 1 117 ? 16.258 2.743 -9.820 1.00 82.56 117 GLN A C 1
ATOM 920 O O . GLN A 1 117 ? 15.670 2.725 -8.743 1.00 82.56 117 GLN A O 1
ATOM 925 N N . VAL A 1 118 ? 16.302 1.676 -10.619 1.00 81.12 118 VAL A N 1
ATOM 926 C CA . VAL A 1 118 ? 15.696 0.375 -10.302 1.00 81.12 118 VAL A CA 1
ATOM 927 C C . VAL A 1 118 ? 16.294 -0.181 -9.015 1.00 81.12 118 VAL A C 1
ATOM 929 O O . VAL A 1 118 ? 15.543 -0.598 -8.136 1.00 81.12 118 VAL A O 1
ATOM 932 N N . ALA A 1 119 ? 17.620 -0.134 -8.861 1.00 83.12 119 ALA A N 1
ATOM 933 C CA . ALA A 1 119 ? 18.302 -0.546 -7.638 1.00 83.12 119 ALA A CA 1
ATOM 934 C C . ALA A 1 119 ? 17.859 0.303 -6.438 1.00 83.12 119 ALA A C 1
ATOM 936 O O . ALA A 1 119 ? 17.502 -0.248 -5.402 1.00 83.12 119 ALA A O 1
ATOM 937 N N . SER A 1 120 ? 17.779 1.626 -6.608 1.00 84.19 120 SER A N 1
ATOM 938 C CA . SER A 1 120 ? 17.332 2.558 -5.564 1.00 84.19 120 SER A CA 1
ATOM 939 C C . SER A 1 120 ? 15.880 2.304 -5.144 1.00 84.19 120 SER A C 1
ATOM 941 O O . SER A 1 120 ? 1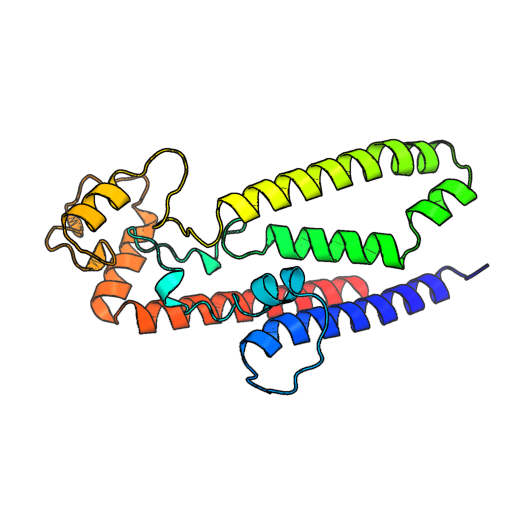5.566 2.303 -3.957 1.00 84.19 120 SER A O 1
ATOM 943 N N . PHE A 1 121 ? 14.981 2.045 -6.098 1.00 80.75 121 PHE A N 1
ATOM 944 C CA . PHE A 1 121 ? 13.596 1.676 -5.808 1.00 80.75 121 PHE A CA 1
ATOM 945 C C . PHE A 1 121 ? 13.491 0.300 -5.160 1.00 80.75 121 PHE A C 1
ATOM 947 O O . PHE A 1 121 ? 12.692 0.150 -4.247 1.00 80.75 121 PHE A O 1
ATOM 954 N N . THR A 1 122 ? 14.298 -0.671 -5.585 1.00 76.00 122 THR A N 1
ATOM 955 C CA . THR A 1 122 ? 14.342 -2.013 -4.982 1.00 76.00 122 THR A CA 1
ATOM 956 C C . THR A 1 122 ? 14.833 -1.947 -3.539 1.00 76.00 122 THR A C 1
ATOM 958 O O . THR A 1 122 ? 14.276 -2.594 -2.657 1.00 76.00 122 THR A O 1
ATOM 961 N N . GLU A 1 123 ? 15.849 -1.128 -3.268 1.00 81.88 123 GLU A N 1
ATOM 962 C CA . GLU A 1 123 ? 16.329 -0.870 -1.912 1.00 81.88 123 GLU A CA 1
ATOM 963 C C . GLU A 1 123 ? 15.250 -0.174 -1.072 1.00 81.88 123 GLU A C 1
ATOM 965 O O . GLU A 1 123 ? 15.001 -0.560 0.070 1.00 81.88 123 GLU A O 1
ATOM 970 N N . LEU A 1 124 ? 14.570 0.825 -1.646 1.00 76.44 124 LEU A N 1
ATOM 971 C CA . LEU A 1 124 ? 13.478 1.541 -0.994 1.00 76.44 124 LEU A CA 1
ATOM 972 C C . LEU A 1 124 ? 12.325 0.594 -0.640 1.00 76.44 124 LEU A C 1
ATOM 974 O O . LEU A 1 124 ? 11.893 0.563 0.510 1.00 76.44 124 LEU A O 1
ATOM 978 N N . THR A 1 125 ? 11.830 -0.191 -1.599 1.00 70.62 125 THR A N 1
ATOM 979 C CA . THR A 1 125 ? 10.717 -1.123 -1.376 1.00 70.62 125 THR A CA 1
ATOM 980 C C . THR A 1 125 ? 11.117 -2.253 -0.439 1.00 70.62 125 THR A C 1
ATOM 982 O O . THR A 1 125 ? 10.330 -2.592 0.439 1.00 70.62 125 THR A O 1
ATOM 985 N N . GLY A 1 126 ? 12.351 -2.758 -0.540 1.00 69.81 126 GLY A N 1
ATOM 986 C CA . GLY A 1 126 ? 12.907 -3.749 0.380 1.00 69.81 126 GLY A CA 1
ATOM 987 C C . GLY A 1 126 ? 12.993 -3.249 1.823 1.00 69.81 126 GLY A C 1
ATOM 988 O O . GLY A 1 126 ? 12.674 -3.994 2.741 1.00 69.81 126 GLY A O 1
ATOM 989 N N . LYS A 1 127 ? 13.338 -1.972 2.044 1.00 67.00 127 LYS A N 1
ATOM 990 C CA . LYS A 1 127 ? 13.351 -1.350 3.384 1.00 67.00 127 LYS A CA 1
ATOM 991 C C . LYS A 1 127 ? 11.959 -1.144 3.978 1.00 67.00 127 LYS A C 1
ATOM 993 O O . LYS A 1 127 ? 11.816 -1.148 5.196 1.00 67.00 127 LYS A O 1
ATOM 998 N N . PHE A 1 128 ? 10.946 -0.938 3.139 1.00 63.66 128 PHE A N 1
ATOM 999 C CA . PHE A 1 128 ? 9.551 -0.810 3.573 1.00 63.66 128 PHE A CA 1
ATOM 1000 C C . PHE A 1 128 ? 8.820 -2.156 3.646 1.00 63.66 128 PHE A C 1
ATOM 1002 O O . PHE A 1 128 ? 7.618 -2.188 3.908 1.00 63.66 128 PHE A O 1
ATOM 1009 N N . PHE A 1 129 ? 9.523 -3.266 3.432 1.00 59.25 129 PHE A N 1
ATOM 1010 C CA . PHE A 1 129 ? 8.960 -4.606 3.416 1.00 59.25 129 PHE A CA 1
ATOM 1011 C C . PHE A 1 129 ? 9.587 -5.492 4.510 1.00 59.25 129 PHE A C 1
ATOM 1013 O O . PHE A 1 129 ? 10.786 -5.384 4.751 1.00 59.25 129 PHE A O 1
ATOM 1020 N N . PRO A 1 130 ? 8.820 -6.369 5.195 1.00 55.34 130 PRO A N 1
ATOM 1021 C CA . PRO A 1 130 ? 7.355 -6.530 5.196 1.00 55.34 130 PRO A CA 1
ATOM 1022 C C . PRO A 1 130 ? 6.643 -5.509 6.093 1.00 55.34 130 PRO A C 1
ATOM 1024 O O . PRO A 1 130 ? 5.445 -5.612 6.363 1.00 55.34 130 PRO A O 1
ATOM 1027 N N . THR A 1 131 ? 7.375 -4.512 6.582 1.00 56.00 131 THR A N 1
ATOM 1028 C CA . THR A 1 131 ? 6.862 -3.467 7.454 1.00 56.00 131 THR A CA 1
ATOM 1029 C C . THR A 1 131 ? 5.959 -2.524 6.665 1.00 56.00 131 THR A C 1
ATOM 1031 O O . THR A 1 131 ? 6.342 -1.416 6.300 1.00 56.00 131 THR A O 1
ATOM 1034 N N . ASN A 1 132 ? 4.715 -2.940 6.446 1.00 64.50 132 ASN A N 1
ATOM 1035 C CA . ASN A 1 132 ? 3.576 -2.049 6.242 1.00 64.50 132 ASN A CA 1
ATOM 1036 C C . ASN A 1 132 ? 3.668 -0.795 7.157 1.00 64.50 132 ASN A C 1
ATOM 1038 O O . ASN A 1 132 ? 4.477 -0.697 8.088 1.00 64.50 132 ASN A O 1
ATOM 1042 N N . CYS A 1 133 ? 2.758 0.165 7.003 1.00 69.00 133 CYS A N 1
ATOM 1043 C CA . CYS A 1 133 ? 2.735 1.326 7.901 1.00 69.00 133 CYS A CA 1
ATOM 1044 C C . CYS A 1 133 ? 2.597 0.970 9.408 1.00 69.00 133 CYS A C 1
ATOM 1046 O O . CYS A 1 133 ? 2.698 1.876 10.236 1.00 69.00 133 CYS A O 1
ATOM 1048 N N . ARG A 1 134 ? 2.377 -0.301 9.802 1.00 74.31 134 ARG A N 1
ATOM 1049 C CA . ARG A 1 134 ? 2.489 -0.737 11.205 1.00 74.31 134 ARG A CA 1
ATOM 1050 C C . ARG A 1 134 ? 3.919 -0.996 11.678 1.00 74.31 134 ARG A C 1
ATOM 1052 O O . ARG A 1 134 ? 4.204 -0.756 12.857 1.00 74.31 134 ARG A O 1
ATOM 1059 N N . GLY A 1 135 ? 4.796 -1.481 10.803 1.00 64.19 135 GLY A N 1
ATOM 1060 C CA . GLY A 1 135 ? 6.220 -1.659 11.097 1.00 64.19 135 GLY A CA 1
ATOM 1061 C C . GLY A 1 135 ? 7.007 -0.345 11.035 1.00 64.19 135 GLY A C 1
ATOM 1062 O O . GLY A 1 135 ? 8.003 -0.203 11.735 1.00 64.19 135 GLY A O 1
ATOM 1063 N N . GLY A 1 136 ? 6.475 0.653 10.325 1.00 56.72 136 GLY A N 1
ATOM 1064 C CA . GLY A 1 136 ? 6.924 2.042 10.386 1.00 56.72 136 GLY A CA 1
ATOM 1065 C C . GLY A 1 136 ? 6.969 2.688 9.005 1.00 56.72 136 GLY A C 1
ATOM 1066 O O . GLY A 1 136 ? 7.648 2.204 8.111 1.00 56.72 136 GLY A O 1
ATOM 1067 N N . CYS A 1 137 ? 6.272 3.812 8.833 1.00 60.75 137 CYS A N 1
ATOM 1068 C CA . CYS A 1 137 ? 6.658 4.782 7.809 1.00 60.75 137 CYS A CA 1
ATOM 1069 C C . CYS A 1 137 ? 7.660 5.759 8.425 1.00 60.75 137 CYS A C 1
ATOM 1071 O O . CYS A 1 137 ? 7.575 6.063 9.614 1.00 60.75 137 CYS A O 1
ATOM 1073 N N . VAL A 1 138 ? 8.589 6.255 7.614 1.00 62.34 138 VAL A N 1
ATOM 1074 C CA . VAL A 1 138 ? 9.422 7.411 7.959 1.00 62.34 138 VAL A CA 1
ATOM 1075 C C . VAL A 1 138 ? 8.701 8.656 7.426 1.00 62.34 138 VAL A C 1
ATOM 1077 O O . VAL A 1 138 ? 8.355 8.656 6.242 1.00 62.34 138 VAL A O 1
ATOM 1080 N N . PRO A 1 139 ? 8.451 9.703 8.241 1.00 70.56 139 PRO A N 1
ATOM 1081 C CA . PRO A 1 139 ? 8.820 9.890 9.654 1.00 70.56 139 PRO A CA 1
ATOM 1082 C C . PRO A 1 139 ? 7.927 9.111 10.649 1.00 70.56 139 PRO A C 1
ATOM 1084 O O . PRO A 1 139 ? 6.832 8.690 10.272 1.00 70.56 139 PRO A O 1
ATOM 1087 N N . PRO A 1 140 ? 8.357 8.953 11.924 1.00 74.75 140 PRO A N 1
ATOM 1088 C CA . PRO A 1 140 ? 7.607 8.225 12.950 1.00 74.75 140 PRO A CA 1
ATOM 1089 C C . PRO A 1 140 ? 6.144 8.673 13.043 1.00 74.75 140 PRO A C 1
ATOM 1091 O O . PRO A 1 140 ? 5.845 9.853 13.208 1.00 74.75 140 PRO A O 1
ATOM 1094 N N . CYS A 1 141 ? 5.222 7.717 12.949 1.00 85.00 141 CYS A N 1
ATOM 1095 C CA . CYS A 1 141 ? 3.788 7.984 12.973 1.00 85.00 141 CYS A CA 1
ATOM 1096 C C . CYS A 1 141 ? 3.240 7.929 14.409 1.00 85.00 141 CYS A C 1
ATOM 1098 O O . CYS A 1 141 ? 3.234 6.867 15.035 1.00 85.00 141 CYS A O 1
ATOM 1100 N N . GLU A 1 142 ? 2.704 9.042 14.916 1.00 89.06 142 GLU A N 1
ATOM 1101 C CA . GLU A 1 142 ? 2.104 9.105 16.261 1.00 89.06 142 GLU A CA 1
ATOM 1102 C C . GLU A 1 142 ? 0.930 8.130 16.446 1.00 89.06 142 GLU A C 1
ATOM 1104 O O . GLU A 1 142 ? 0.744 7.567 17.527 1.00 89.06 142 GLU A O 1
ATOM 1109 N N . ILE A 1 143 ? 0.150 7.888 15.385 1.00 90.75 143 ILE A N 1
ATOM 1110 C CA . ILE A 1 143 ? -0.952 6.915 15.397 1.00 90.75 143 ILE A CA 1
ATOM 1111 C C . ILE A 1 143 ? -0.416 5.509 15.675 1.00 90.75 143 ILE A C 1
ATOM 1113 O O . ILE A 1 143 ? -1.029 4.762 16.440 1.00 90.75 143 ILE A O 1
ATOM 1117 N N . ALA A 1 144 ? 0.734 5.158 15.092 1.00 90.12 144 ALA A N 1
ATOM 1118 C CA . ALA A 1 144 ? 1.349 3.856 15.298 1.00 90.12 144 ALA A CA 1
ATOM 1119 C C . ALA A 1 144 ? 1.788 3.669 16.754 1.00 90.12 144 ALA A C 1
ATOM 1121 O O . ALA A 1 144 ? 1.486 2.638 17.350 1.00 90.12 144 ALA A O 1
ATOM 1122 N N . GLY A 1 145 ? 2.433 4.678 17.351 1.00 89.88 145 GLY A N 1
ATOM 1123 C CA . GLY A 1 145 ? 2.793 4.652 18.772 1.00 89.88 145 GLY A CA 1
ATOM 1124 C C . GLY A 1 145 ? 1.566 4.530 19.683 1.00 89.88 145 GLY A C 1
ATOM 1125 O O . GLY A 1 145 ? 1.544 3.698 20.586 1.00 89.88 145 GLY A O 1
ATOM 1126 N N . CYS A 1 146 ? 0.511 5.297 19.392 1.00 93.31 146 CYS A N 1
ATOM 1127 C CA . CYS A 1 146 ? -0.748 5.263 20.136 1.00 93.31 146 CYS A CA 1
ATOM 1128 C C . CYS A 1 146 ? -1.425 3.882 20.083 1.00 93.31 146 CYS A C 1
ATOM 1130 O O . CYS A 1 146 ? -1.808 3.351 21.124 1.00 93.31 146 CYS A O 1
ATOM 1132 N N . CYS A 1 147 ? -1.554 3.277 18.895 1.00 93.44 147 CYS A N 1
ATOM 1133 C CA . CYS A 1 147 ? -2.190 1.964 18.751 1.00 93.44 147 CYS A CA 1
ATOM 1134 C C . CYS A 1 147 ? -1.366 0.859 19.415 1.00 93.44 147 CYS A C 1
ATOM 1136 O O . CYS A 1 147 ? -1.939 0.055 20.142 1.00 93.44 147 CYS A O 1
ATOM 1138 N N . LYS A 1 148 ? -0.032 0.873 19.260 1.00 92.50 148 LYS A N 1
ATOM 1139 C CA . LYS A 1 148 ? 0.867 -0.067 19.953 1.00 92.50 148 LYS A CA 1
ATOM 1140 C C . LYS A 1 148 ? 0.714 0.020 21.471 1.00 92.50 148 LYS A C 1
ATOM 1142 O O . LYS A 1 148 ? 0.534 -1.004 22.116 1.00 92.50 148 LYS A O 1
ATOM 1147 N N . GLY A 1 149 ? 0.716 1.233 22.031 1.00 94.62 149 GLY A N 1
ATOM 1148 C CA . GLY A 1 149 ? 0.548 1.444 23.473 1.00 94.62 149 GLY A CA 1
ATOM 1149 C C . GLY A 1 149 ? -0.812 0.991 24.016 1.00 94.62 149 GLY A C 1
ATOM 1150 O O . GLY A 1 149 ? -0.909 0.630 25.183 1.00 94.62 149 GLY A O 1
ATOM 1151 N N . LYS A 1 150 ? -1.853 0.977 23.174 1.00 96.19 150 LYS A N 1
ATOM 1152 C CA . LYS A 1 150 ? -3.198 0.495 23.528 1.00 96.19 150 LYS A CA 1
ATOM 1153 C C . LYS A 1 150 ? -3.454 -0.971 23.155 1.00 96.19 150 LYS A C 1
ATOM 1155 O O . LYS A 1 150 ? -4.521 -1.482 23.471 1.00 96.19 150 LYS A O 1
ATOM 1160 N N . GLY A 1 151 ? -2.519 -1.632 22.471 1.00 95.38 151 GLY A N 1
ATOM 1161 C CA . GLY A 1 151 ? -2.716 -2.983 21.938 1.00 95.38 151 GLY A CA 1
ATOM 1162 C C . GLY A 1 151 ? -3.755 -3.068 20.814 1.00 95.38 151 GLY A C 1
ATOM 1163 O O . GLY A 1 151 ? -4.290 -4.143 20.571 1.00 95.38 151 GLY A O 1
ATOM 1164 N N . PHE A 1 152 ? -4.058 -1.956 20.139 1.00 95.81 152 PHE A N 1
ATOM 1165 C CA . PHE A 1 152 ? -5.037 -1.932 19.053 1.00 95.81 152 PHE A CA 1
ATOM 1166 C C . PHE A 1 152 ? -4.428 -2.390 17.736 1.00 95.81 152 PHE A C 1
ATOM 1168 O O . PHE A 1 152 ? -3.339 -1.951 17.352 1.00 95.81 152 PHE A O 1
ATOM 1175 N N . PHE A 1 153 ? -5.182 -3.192 16.988 1.00 94.38 153 PHE A N 1
ATOM 1176 C CA . PHE A 1 153 ? -4.826 -3.544 15.620 1.00 94.38 153 PHE A CA 1
ATOM 1177 C C . PHE A 1 153 ? -4.999 -2.323 14.703 1.00 94.38 153 PHE A C 1
ATOM 1179 O O . PHE A 1 153 ? -4.111 -1.992 13.913 1.00 94.38 153 PHE A O 1
ATOM 1186 N N . THR A 1 154 ? -6.106 -1.596 14.824 1.00 95.25 154 THR A N 1
ATOM 1187 C CA . THR A 1 154 ? -6.400 -0.358 14.089 1.00 95.25 154 THR A CA 1
ATOM 1188 C C . THR A 1 154 ? -7.068 0.674 14.994 1.00 95.25 154 THR A C 1
ATOM 1190 O O . THR A 1 154 ? -7.622 0.357 16.043 1.00 95.25 154 THR A O 1
ATOM 1193 N N . CYS A 1 155 ? -7.118 1.932 14.560 1.00 95.88 155 CYS A N 1
ATOM 1194 C CA . CYS A 1 155 ? -7.884 2.954 15.263 1.00 95.88 155 CYS A CA 1
ATOM 1195 C C . CYS A 1 155 ? -9.395 2.671 15.308 1.00 95.88 155 CYS A C 1
ATOM 1197 O O . CYS A 1 155 ? -10.091 3.329 16.081 1.00 95.88 155 CYS A O 1
ATOM 1199 N N . ALA A 1 156 ? -9.903 1.707 14.532 1.00 97.12 156 ALA A N 1
ATOM 1200 C CA . ALA A 1 156 ? -11.310 1.322 14.551 1.00 97.12 156 ALA A CA 1
ATOM 1201 C C . ALA A 1 156 ? -11.734 0.750 15.914 1.00 97.12 156 ALA A C 1
ATOM 1203 O O . ALA A 1 156 ? -12.895 0.894 16.292 1.00 97.12 156 ALA A O 1
ATOM 1204 N N . GLU A 1 157 ? -10.796 0.199 16.689 1.00 97.94 157 GLU A N 1
ATOM 1205 C CA . GLU A 1 157 ? -11.016 -0.302 18.055 1.00 97.94 157 GLU A CA 1
ATOM 1206 C C . GLU A 1 157 ? -11.081 0.816 19.110 1.00 97.94 157 GLU A C 1
ATOM 1208 O O . GLU A 1 157 ? -11.560 0.606 20.221 1.00 97.94 157 GLU A O 1
ATOM 1213 N N . CYS A 1 158 ? -10.626 2.030 18.783 1.00 97.31 158 CYS A N 1
ATOM 1214 C CA . CYS A 1 158 ? -10.586 3.138 19.734 1.00 97.31 158 CYS A CA 1
ATOM 1215 C C . CYS A 1 158 ? -11.988 3.723 19.967 1.00 97.31 158 CYS A C 1
ATOM 1217 O O . CYS A 1 158 ? -12.593 4.255 19.036 1.00 97.31 158 CYS A O 1
ATOM 1219 N N . SER A 1 159 ? -12.486 3.728 21.207 1.00 96.88 159 SER A N 1
ATOM 1220 C CA . SER A 1 159 ? -13.779 4.351 21.559 1.00 96.88 159 SER A CA 1
ATOM 1221 C C . SER A 1 159 ? -13.882 5.809 21.096 1.00 96.88 159 SER A C 1
ATOM 1223 O O . SER A 1 159 ? -14.920 6.231 20.594 1.00 96.88 159 SER A O 1
ATOM 1225 N N . ASP A 1 160 ? -12.771 6.544 21.163 1.00 95.62 160 ASP A N 1
ATOM 1226 C CA . ASP A 1 160 ? -12.698 7.967 20.822 1.00 95.62 160 ASP A CA 1
ATOM 1227 C C . ASP A 1 160 ? -12.327 8.229 19.356 1.00 95.62 160 ASP A C 1
ATOM 1229 O O . ASP A 1 160 ? -11.957 9.347 19.011 1.00 95.62 160 ASP A O 1
ATOM 1233 N N . MET A 1 161 ? -12.376 7.215 18.483 1.00 94.69 161 MET A N 1
ATOM 1234 C CA . MET A 1 161 ? -11.938 7.303 17.080 1.00 94.69 161 MET A CA 1
ATOM 1235 C C . MET A 1 161 ? -12.458 8.555 16.357 1.00 94.69 161 MET A C 1
ATOM 1237 O O . MET A 1 161 ? -11.680 9.248 15.711 1.00 94.69 161 MET A O 1
ATOM 1241 N N . GLU A 1 162 ? -13.745 8.878 16.494 1.00 91.19 162 GLU A N 1
ATOM 1242 C CA . GLU A 1 162 ? -14.382 10.000 15.784 1.00 91.19 162 GLU A CA 1
ATOM 1243 C C . GLU A 1 162 ? -13.932 11.379 16.283 1.00 91.19 162 GLU A C 1
ATOM 1245 O O . GLU A 1 162 ? -14.004 12.361 15.549 1.00 91.19 162 GLU A O 1
ATOM 1250 N N . LYS A 1 163 ? -13.455 11.452 17.530 1.00 93.31 163 LYS A N 1
ATOM 1251 C CA . LYS A 1 163 ? -12.980 12.682 18.180 1.00 93.31 163 LYS A CA 1
ATOM 1252 C C . LYS A 1 163 ? -11.456 12.712 18.302 1.00 93.31 163 LYS A C 1
ATOM 1254 O O . LYS A 1 163 ? -10.902 13.625 18.907 1.00 93.31 163 LYS A O 1
ATOM 1259 N N . CYS A 1 164 ? -10.765 11.702 17.773 1.00 93.50 164 CYS A N 1
ATOM 1260 C CA . CYS A 1 164 ? -9.334 11.547 17.963 1.00 93.50 164 CYS A CA 1
ATOM 1261 C C . CYS A 1 164 ? -8.572 12.574 17.123 1.00 93.50 164 CYS A C 1
ATOM 1263 O O . CYS A 1 164 ? -8.481 12.453 15.904 1.00 93.50 164 CYS A O 1
ATOM 1265 N N . GLU A 1 165 ? -7.945 13.547 17.781 1.00 92.94 165 GLU A N 1
ATOM 1266 C CA . GLU A 1 165 ? -7.168 14.600 17.113 1.00 92.94 165 GLU A CA 1
ATOM 1267 C C . GLU A 1 165 ? -6.008 14.048 16.267 1.00 92.94 165 GLU A C 1
ATOM 1269 O O . GLU A 1 165 ? -5.675 14.610 15.223 1.00 92.94 165 GLU A O 1
ATOM 1274 N N . LYS A 1 166 ? -5.446 12.892 16.655 1.00 91.06 166 LYS A N 1
ATOM 1275 C CA . LYS A 1 166 ? -4.388 12.198 15.895 1.00 91.06 166 LYS A CA 1
ATOM 1276 C C . LYS A 1 166 ? -4.874 11.699 14.531 1.00 91.06 166 LYS A C 1
ATOM 1278 O O . LYS A 1 166 ? -4.079 11.593 13.603 1.00 91.06 166 LYS A O 1
ATOM 1283 N N . LEU A 1 167 ? -6.174 11.424 14.397 1.00 89.25 167 LEU A N 1
ATOM 1284 C CA . LEU A 1 167 ? -6.840 11.101 13.132 1.00 89.25 167 LEU A CA 1
ATOM 1285 C C . LEU A 1 167 ? -7.336 12.355 12.394 1.00 89.25 167 LEU A C 1
ATOM 1287 O O . LEU A 1 167 ? -8.195 12.234 11.526 1.00 89.25 167 LEU A O 1
ATOM 1291 N N . GLY A 1 168 ? -6.821 13.544 12.734 1.00 81.31 168 GLY A N 1
ATOM 1292 C CA . GLY A 1 168 ? -7.273 14.843 12.231 1.00 81.31 168 GLY A CA 1
ATOM 1293 C C . GLY A 1 168 ? -7.209 15.031 10.706 1.00 81.31 168 GLY A C 1
ATOM 1294 O O . GLY A 1 168 ? -7.224 14.093 9.917 1.00 81.31 168 GLY A O 1
ATOM 1295 N N . LYS A 1 169 ? -7.132 16.282 10.227 1.00 72.75 169 LYS A N 1
ATOM 1296 C CA . LYS A 1 169 ? -7.352 16.619 8.797 1.00 72.75 169 LYS A CA 1
ATOM 1297 C C . LYS A 1 169 ? -6.549 15.778 7.792 1.00 72.75 169 LYS A C 1
ATOM 1299 O O . LYS A 1 169 ? -7.091 15.427 6.744 1.00 72.75 169 LYS A O 1
ATOM 1304 N N . GLN A 1 170 ? -5.305 15.420 8.116 1.00 70.50 170 GLN A N 1
ATOM 1305 C CA . GLN A 1 170 ? -4.431 14.594 7.268 1.00 70.50 170 GLN A CA 1
ATOM 1306 C C . GLN A 1 170 ? -4.992 13.183 7.008 1.00 70.50 170 GLN A C 1
ATOM 1308 O O . GLN A 1 170 ? -4.721 12.591 5.967 1.00 70.50 170 GLN A O 1
ATOM 1313 N N . TYR A 1 171 ? -5.830 12.687 7.916 1.00 76.44 171 TYR A N 1
ATOM 1314 C CA . TYR A 1 171 ? -6.463 11.371 7.890 1.00 76.44 171 TYR A CA 1
ATOM 1315 C C . TYR A 1 171 ? -7.991 11.467 7.725 1.00 76.44 171 TYR A C 1
ATOM 1317 O O . TYR A 1 171 ? -8.703 10.474 7.823 1.00 76.44 171 TYR A O 1
ATOM 1325 N N . SER A 1 172 ? -8.526 12.641 7.376 1.00 72.00 172 SER A N 1
ATOM 1326 C CA . SER A 1 172 ? -9.973 12.829 7.161 1.00 72.00 172 SER A CA 1
ATOM 1327 C C . SER A 1 172 ? -10.564 11.859 6.129 1.00 72.00 172 SER A C 1
ATOM 1329 O O . SER A 1 172 ? -11.683 11.379 6.292 1.00 72.00 172 SER A O 1
ATOM 1331 N N . LYS A 1 173 ? -9.786 11.502 5.100 1.00 76.19 173 LYS A N 1
ATOM 1332 C CA . LYS A 1 173 ? -10.194 10.543 4.063 1.00 76.19 173 LYS A CA 1
ATOM 1333 C C . LYS A 1 173 ? -10.251 9.091 4.549 1.00 76.19 173 LYS A C 1
ATOM 1335 O O . LYS A 1 173 ? -10.927 8.291 3.916 1.00 76.19 173 LYS A O 1
ATOM 1340 N N . VAL A 1 174 ? -9.573 8.746 5.648 1.00 81.00 174 VAL A N 1
ATOM 1341 C CA . VAL A 1 174 ? -9.579 7.375 6.194 1.00 81.00 174 VAL A CA 1
ATOM 1342 C C . VAL A 1 174 ? -10.672 7.144 7.232 1.00 81.00 174 VAL A C 1
ATOM 1344 O O . VAL A 1 174 ? -10.906 6.002 7.613 1.00 81.00 174 VAL A O 1
ATOM 1347 N N . GLY A 1 175 ? -11.391 8.194 7.646 1.00 87.19 175 GLY A N 1
ATOM 1348 C CA . GLY A 1 175 ? -12.515 8.066 8.578 1.00 87.19 175 GLY A CA 1
ATOM 1349 C C . GLY A 1 175 ? -13.567 7.064 8.093 1.00 87.19 175 GLY A C 1
ATOM 1350 O O . GLY A 1 175 ? -13.997 6.213 8.867 1.00 87.19 175 GLY A O 1
ATOM 1351 N N . GLY A 1 176 ? -13.895 7.090 6.795 1.00 92.56 176 GLY A N 1
ATOM 1352 C CA . GLY A 1 176 ? -14.823 6.128 6.189 1.00 92.56 176 GLY A CA 1
ATOM 1353 C C . GLY A 1 176 ? -14.322 4.683 6.268 1.00 92.56 176 GLY A C 1
ATOM 1354 O O . GLY A 1 176 ? -15.083 3.791 6.634 1.00 92.56 176 GLY A O 1
ATOM 1355 N N . ASN A 1 177 ? -13.028 4.457 6.023 1.00 95.38 177 ASN A N 1
ATOM 1356 C CA . ASN A 1 177 ? -12.432 3.125 6.135 1.00 95.38 177 ASN A CA 1
ATOM 1357 C C . ASN A 1 177 ? -12.494 2.608 7.572 1.00 95.38 177 ASN A C 1
ATOM 1359 O O . ASN A 1 177 ? -12.879 1.470 7.798 1.00 95.38 177 ASN A O 1
ATOM 1363 N N . LEU A 1 178 ? -12.140 3.438 8.556 1.00 96.12 178 LEU A N 1
ATOM 1364 C CA . LEU A 1 178 ? -12.160 3.040 9.963 1.00 96.12 178 LEU A CA 1
ATOM 1365 C C . LEU A 1 178 ? -13.582 2.738 10.462 1.00 96.12 178 LEU A C 1
ATOM 1367 O O . LEU A 1 178 ? -13.775 1.785 11.216 1.00 96.12 178 LEU A O 1
ATOM 1371 N N . GLN A 1 179 ? -14.579 3.505 10.012 1.00 95.94 179 GLN A N 1
ATOM 1372 C CA . GLN A 1 179 ? -15.992 3.221 10.278 1.00 95.94 179 GLN A CA 1
ATOM 1373 C C . GLN A 1 179 ? -16.432 1.891 9.656 1.00 95.94 179 GLN A C 1
ATOM 1375 O O . GLN A 1 179 ? -17.126 1.107 10.303 1.00 95.94 179 GLN A O 1
ATOM 1380 N N . GLU A 1 180 ? -16.012 1.611 8.421 1.00 97.56 180 GLU A N 1
ATOM 1381 C CA . GLU A 1 180 ? -16.319 0.348 7.751 1.00 97.56 180 GLU A CA 1
ATOM 1382 C C . GLU A 1 180 ? -15.632 -0.832 8.453 1.00 97.56 180 GLU A C 1
ATOM 1384 O O . GLU A 1 180 ? -16.312 -1.794 8.798 1.00 97.56 180 GLU A O 1
ATOM 1389 N N . ILE A 1 181 ? -14.336 -0.722 8.771 1.00 97.69 181 ILE A N 1
ATOM 1390 C CA . ILE A 1 181 ? -13.572 -1.721 9.541 1.00 97.69 181 ILE A CA 1
ATOM 1391 C C . ILE A 1 181 ? -14.259 -2.009 10.879 1.00 97.69 181 ILE A C 1
ATOM 1393 O O . ILE A 1 181 ? -14.424 -3.171 11.240 1.00 97.69 181 ILE A O 1
ATOM 1397 N N . ARG A 1 182 ? -14.711 -0.977 11.602 1.00 97.75 182 ARG A N 1
ATOM 1398 C CA . ARG A 1 182 ? -15.462 -1.151 12.856 1.00 97.75 182 ARG A CA 1
ATOM 1399 C C . ARG A 1 182 ? -16.757 -1.935 12.648 1.00 97.75 182 ARG A C 1
ATOM 1401 O O . ARG A 1 182 ? -17.142 -2.710 13.516 1.00 97.75 182 ARG A O 1
ATOM 1408 N N . LYS A 1 183 ? -17.445 -1.708 11.528 1.00 98.25 183 LYS A N 1
ATOM 1409 C CA . LYS A 1 183 ? -18.739 -2.326 11.226 1.00 98.25 183 LYS A CA 1
ATOM 1410 C C . LYS A 1 183 ? -18.612 -3.788 10.799 1.00 98.25 183 LYS A C 1
ATOM 1412 O O . LYS A 1 183 ? -19.443 -4.591 11.211 1.00 98.25 183 LYS A O 1
ATOM 1417 N N . ILE A 1 184 ? -17.647 -4.113 9.937 1.00 98.19 184 ILE A N 1
ATOM 1418 C CA . ILE A 1 184 ? -17.569 -5.433 9.283 1.00 98.19 184 ILE A CA 1
ATOM 1419 C C . ILE A 1 184 ? -16.369 -6.278 9.715 1.00 98.19 184 ILE A C 1
ATOM 1421 O O . ILE A 1 184 ? -16.280 -7.428 9.307 1.00 98.19 184 ILE A O 1
ATOM 1425 N N . GLY A 1 185 ? -15.461 -5.738 10.526 1.00 98.06 185 GLY A N 1
ATOM 1426 C CA . GLY A 1 185 ? -14.212 -6.407 10.878 1.00 98.06 185 GLY A CA 1
ATOM 1427 C C . GLY A 1 185 ? -13.097 -6.144 9.865 1.00 98.06 185 GLY A C 1
ATOM 1428 O O . GLY A 1 185 ? -13.322 -5.863 8.684 1.00 98.06 185 GLY A O 1
ATOM 1429 N N . VAL A 1 186 ? -11.857 -6.194 10.352 1.00 96.81 186 VAL A N 1
ATOM 1430 C CA . VAL A 1 186 ? -10.664 -5.860 9.562 1.00 96.81 186 VAL A CA 1
ATOM 1431 C C . VAL A 1 186 ? -10.336 -6.910 8.503 1.00 96.81 186 VAL A C 1
ATOM 1433 O O . VAL A 1 186 ? -9.850 -6.562 7.434 1.00 96.81 186 VAL A O 1
ATOM 1436 N N . ASP A 1 187 ? -10.634 -8.173 8.777 1.00 97.12 187 ASP A N 1
ATOM 1437 C CA . ASP A 1 187 ? -10.427 -9.318 7.898 1.00 97.12 187 ASP A CA 1
ATOM 1438 C C . ASP A 1 187 ? -11.333 -9.247 6.661 1.00 97.12 187 ASP A C 1
ATOM 1440 O O . ASP A 1 187 ? -10.852 -9.313 5.526 1.00 97.12 187 ASP A O 1
ATOM 1444 N N . ILE A 1 188 ? -12.638 -9.032 6.862 1.00 98.06 188 ILE A N 1
ATOM 1445 C CA . ILE A 1 188 ? -13.611 -8.894 5.772 1.00 98.06 188 ILE A CA 1
ATOM 1446 C C . ILE A 1 188 ? -13.301 -7.637 4.960 1.00 98.06 188 ILE A C 1
ATOM 1448 O O . ILE A 1 188 ? -13.258 -7.681 3.726 1.00 98.06 188 ILE A O 1
ATOM 1452 N N . TRP A 1 189 ? -13.033 -6.521 5.643 1.00 97.88 189 TRP A N 1
ATOM 1453 C CA . TRP A 1 189 ? -12.682 -5.271 4.982 1.00 97.88 189 TRP A CA 1
ATOM 1454 C C . TRP A 1 189 ? -11.411 -5.408 4.136 1.00 97.88 189 TRP A C 1
ATOM 1456 O O . TRP A 1 189 ? -11.402 -5.022 2.968 1.00 97.88 189 TRP A O 1
ATOM 1466 N N . ALA A 1 190 ? -10.355 -6.015 4.677 1.00 95.75 190 ALA A N 1
ATOM 1467 C CA . ALA A 1 190 ? -9.094 -6.193 3.970 1.00 95.75 190 ALA A CA 1
ATOM 1468 C C . ALA A 1 190 ? -9.225 -7.098 2.739 1.00 95.75 190 ALA A C 1
ATOM 1470 O O . ALA A 1 190 ? -8.668 -6.772 1.692 1.00 95.75 190 ALA A O 1
ATOM 1471 N N . LYS A 1 191 ? -9.999 -8.188 2.824 1.00 95.94 191 LYS A N 1
ATOM 1472 C CA . LYS A 1 191 ? -10.301 -9.054 1.670 1.00 95.94 191 LYS A CA 1
ATOM 1473 C C . LYS A 1 191 ? -11.014 -8.290 0.555 1.00 95.94 191 LYS A C 1
ATOM 1475 O O . LYS A 1 191 ? -10.639 -8.422 -0.607 1.00 95.94 191 LYS A O 1
ATOM 1480 N N . LYS A 1 192 ? -11.981 -7.433 0.901 1.00 97.06 192 LYS A N 1
ATOM 1481 C CA . LYS A 1 192 ? -12.646 -6.544 -0.065 1.00 97.06 192 LYS A CA 1
ATOM 1482 C C . LYS A 1 192 ? -11.640 -5.606 -0.741 1.00 97.06 192 LYS A C 1
ATOM 1484 O O . LYS A 1 192 ? -11.627 -5.498 -1.963 1.00 97.06 192 LYS A O 1
ATOM 1489 N N . GLN A 1 193 ? -10.761 -4.965 0.033 1.00 95.25 193 GLN A N 1
ATOM 1490 C CA . GLN A 1 193 ? -9.740 -4.069 -0.522 1.00 95.25 193 GLN A CA 1
ATOM 1491 C C . GLN A 1 193 ? -8.724 -4.800 -1.410 1.00 95.25 193 GLN A C 1
ATOM 1493 O O . GLN A 1 193 ? -8.298 -4.245 -2.423 1.00 95.25 193 GLN A O 1
ATOM 1498 N N . PHE A 1 194 ? -8.349 -6.028 -1.046 1.00 92.06 194 PHE A N 1
ATOM 1499 C CA . PHE A 1 194 ? -7.484 -6.891 -1.847 1.00 92.06 194 PHE A CA 1
ATOM 1500 C C . PHE A 1 194 ? -8.117 -7.210 -3.203 1.00 92.06 194 PHE A C 1
ATOM 1502 O O . PHE A 1 194 ? -7.496 -6.989 -4.241 1.00 92.06 194 PHE A O 1
ATOM 1509 N N . GLN A 1 195 ? -9.376 -7.654 -3.196 1.00 92.50 195 GLN A N 1
ATOM 1510 C CA . GLN A 1 195 ? -10.115 -7.998 -4.406 1.00 92.50 195 GLN A CA 1
ATOM 1511 C C . GLN A 1 195 ? -10.216 -6.804 -5.370 1.00 92.50 195 GLN A C 1
ATOM 1513 O O . GLN A 1 195 ? -9.910 -6.936 -6.553 1.00 92.50 195 GLN A O 1
ATOM 1518 N N . GLU A 1 196 ? -10.524 -5.609 -4.854 1.00 92.69 196 GLU A N 1
ATOM 1519 C CA . GLU A 1 196 ? -10.551 -4.374 -5.651 1.00 92.69 196 GLU A CA 1
ATOM 1520 C C . GLU A 1 196 ? -9.191 -4.063 -6.312 1.00 92.69 196 GLU A C 1
ATOM 1522 O O . GLU A 1 196 ? -9.139 -3.549 -7.433 1.00 92.69 196 GLU A O 1
ATOM 1527 N N . VAL A 1 197 ? -8.070 -4.360 -5.639 1.00 88.44 197 VAL A N 1
ATOM 1528 C CA . VAL A 1 197 ? -6.723 -4.186 -6.214 1.00 88.44 197 VAL A CA 1
ATOM 1529 C C . VAL A 1 197 ? -6.496 -5.161 -7.362 1.00 88.44 197 VAL A C 1
ATOM 1531 O O . VAL A 1 197 ? -6.010 -4.742 -8.416 1.00 88.44 197 VAL A O 1
ATOM 1534 N N . VAL A 1 198 ? -6.841 -6.435 -7.173 1.00 86.00 198 VAL A N 1
ATOM 1535 C CA . VAL A 1 198 ? -6.695 -7.477 -8.199 1.00 86.00 198 VAL A CA 1
ATOM 1536 C C . VAL A 1 198 ? -7.509 -7.116 -9.442 1.00 86.00 198 VAL A C 1
ATOM 1538 O O . VAL A 1 198 ? -6.962 -7.060 -10.545 1.00 86.00 198 VAL A O 1
ATOM 1541 N N . GLU A 1 199 ? -8.782 -6.769 -9.265 1.00 87.38 199 GLU A N 1
ATOM 1542 C CA . GLU A 1 199 ? -9.683 -6.397 -10.361 1.00 87.38 199 GLU A CA 1
ATOM 1543 C C . GLU A 1 199 ? -9.208 -5.132 -11.088 1.00 87.38 199 GLU A C 1
ATOM 1545 O O . GLU A 1 199 ? -9.147 -5.098 -12.320 1.00 87.38 199 GLU A O 1
ATOM 1550 N N . SER A 1 200 ? -8.780 -4.102 -10.346 1.00 87.69 200 SER A N 1
ATOM 1551 C CA . SER A 1 200 ? -8.246 -2.873 -10.945 1.00 87.69 200 SER A CA 1
ATOM 1552 C C . SER A 1 200 ? -6.988 -3.136 -11.778 1.00 87.69 200 SER A C 1
ATOM 1554 O O . SER A 1 200 ? -6.822 -2.551 -12.854 1.00 87.69 200 SER A O 1
ATOM 1556 N N . LYS A 1 201 ? -6.098 -4.022 -11.311 1.00 84.00 201 LYS A N 1
ATOM 1557 C CA . LYS A 1 201 ? -4.896 -4.426 -12.055 1.00 84.00 201 LYS A CA 1
ATOM 1558 C C . LYS A 1 201 ? -5.260 -5.164 -13.341 1.00 84.00 201 LYS A C 1
ATOM 1560 O O . LYS A 1 201 ? -4.751 -4.799 -14.401 1.00 84.00 201 LYS A O 1
ATOM 1565 N N . GLN A 1 202 ? -6.167 -6.138 -13.268 1.00 77.31 202 GLN A N 1
ATOM 1566 C CA . GLN A 1 202 ? -6.643 -6.882 -14.438 1.00 77.31 202 GLN A CA 1
ATOM 1567 C C . GLN A 1 202 ? -7.271 -5.951 -15.481 1.00 77.31 202 GLN A C 1
ATOM 1569 O O . GLN A 1 202 ? -6.928 -6.018 -16.662 1.00 77.31 202 GLN A O 1
ATOM 1574 N N . GLN A 1 203 ? -8.125 -5.019 -15.054 1.00 83.50 203 GLN A N 1
ATOM 1575 C CA . GLN A 1 203 ? -8.763 -4.071 -15.964 1.00 83.50 203 GLN A CA 1
ATOM 1576 C C . GLN A 1 203 ? -7.743 -3.154 -16.656 1.00 83.50 203 GLN A C 1
ATOM 1578 O O . GLN A 1 203 ? -7.830 -2.936 -17.866 1.00 83.50 203 GLN A O 1
ATOM 1583 N N . LYS A 1 204 ? -6.751 -2.637 -15.918 1.00 84.31 204 LYS A N 1
ATOM 1584 C CA . LYS A 1 204 ? -5.672 -1.812 -16.490 1.00 84.31 204 LYS A CA 1
ATOM 1585 C C . LYS A 1 204 ? -4.821 -2.593 -17.487 1.00 84.31 204 LYS A C 1
ATOM 1587 O O . LYS A 1 204 ? -4.461 -2.043 -18.525 1.00 84.31 204 LYS A O 1
ATOM 1592 N N . LEU A 1 205 ? -4.533 -3.863 -17.200 1.00 74.50 205 LEU A N 1
ATOM 1593 C CA . LEU A 1 205 ? -3.802 -4.739 -18.113 1.00 74.50 205 LEU A CA 1
ATOM 1594 C C . LEU A 1 205 ? -4.573 -4.942 -19.423 1.00 74.50 205 LEU A C 1
ATOM 1596 O O . LEU A 1 205 ? -4.012 -4.745 -20.498 1.00 74.50 205 LEU A O 1
ATOM 1600 N N . ILE A 1 206 ? -5.870 -5.251 -19.344 1.00 77.31 206 ILE A N 1
ATOM 1601 C CA . ILE A 1 206 ? -6.738 -5.392 -20.524 1.00 77.31 206 ILE A CA 1
ATOM 1602 C C . ILE A 1 206 ? -6.742 -4.100 -21.353 1.00 77.31 206 ILE A C 1
ATOM 1604 O O . ILE A 1 206 ? -6.571 -4.137 -22.570 1.00 77.31 206 ILE A O 1
ATOM 1608 N N . GLN A 1 207 ? -6.880 -2.941 -20.703 1.00 80.56 207 GLN A N 1
ATOM 1609 C CA . GLN A 1 207 ? -6.825 -1.643 -21.383 1.00 80.56 207 GLN A CA 1
ATOM 1610 C C . GLN A 1 207 ? -5.471 -1.390 -22.061 1.00 80.56 207 GLN A C 1
ATOM 1612 O O . GLN A 1 207 ? -5.439 -0.852 -23.166 1.00 80.56 207 GLN A O 1
ATOM 1617 N N . ALA A 1 208 ? -4.361 -1.764 -21.420 1.00 77.62 208 ALA A N 1
ATOM 1618 C CA . ALA A 1 208 ? -3.025 -1.618 -21.988 1.00 77.62 208 ALA A CA 1
ATOM 1619 C C . ALA A 1 208 ? -2.832 -2.513 -23.221 1.00 77.62 208 ALA A C 1
ATOM 1621 O O . ALA A 1 208 ? -2.346 -2.036 -24.242 1.00 77.62 208 ALA A O 1
ATOM 1622 N N . ILE A 1 209 ? -3.278 -3.771 -23.159 1.00 71.25 209 ILE A N 1
ATOM 1623 C CA . ILE A 1 209 ? -3.247 -4.709 -24.290 1.00 71.25 209 ILE A CA 1
ATOM 1624 C C . ILE A 1 209 ? -4.065 -4.154 -25.460 1.00 71.25 209 ILE A C 1
ATOM 1626 O O . ILE A 1 209 ? -3.556 -4.059 -26.575 1.00 71.25 209 ILE A O 1
ATOM 1630 N N . ASN A 1 210 ? -5.297 -3.706 -25.211 1.00 79.00 210 ASN A N 1
ATOM 1631 C CA . ASN A 1 210 ? -6.162 -3.179 -26.267 1.00 79.00 210 ASN A CA 1
ATOM 1632 C C . ASN A 1 210 ? -5.553 -1.960 -26.977 1.00 79.00 210 ASN A C 1
ATOM 1634 O O . ASN A 1 210 ? -5.713 -1.831 -28.183 1.00 79.00 210 ASN A O 1
ATOM 1638 N N . LYS A 1 211 ? -4.806 -1.103 -26.267 1.00 82.06 211 LYS A N 1
ATOM 1639 C CA . LYS A 1 211 ? -4.111 0.052 -26.868 1.00 82.06 211 LYS A CA 1
ATOM 1640 C C . LYS A 1 211 ? -2.933 -0.320 -27.773 1.00 82.06 211 LYS A C 1
ATOM 1642 O O . LYS A 1 211 ? -2.482 0.525 -28.536 1.00 82.06 211 LYS A O 1
ATOM 1647 N N . VAL A 1 212 ? -2.384 -1.526 -27.642 1.00 77.25 212 VAL A N 1
ATOM 1648 C CA . VAL A 1 212 ? -1.234 -1.981 -28.441 1.00 77.25 212 VAL A CA 1
ATOM 1649 C C . VAL A 1 212 ? -1.686 -2.682 -29.725 1.00 77.25 212 VAL A C 1
ATOM 1651 O O . VAL A 1 212 ? -0.972 -2.634 -30.725 1.00 77.25 212 VAL A O 1
ATOM 1654 N N . PHE A 1 213 ? -2.848 -3.342 -29.703 1.00 71.12 213 PHE A N 1
ATOM 1655 C CA . PHE A 1 213 ? -3.316 -4.204 -30.796 1.00 71.12 213 PHE A CA 1
ATOM 1656 C C . PHE A 1 213 ? -4.455 -3.625 -31.650 1.00 71.12 213 PHE A C 1
ATOM 1658 O O . PHE A 1 213 ? -4.782 -4.233 -32.671 1.00 71.12 213 PHE A O 1
ATOM 1665 N N . VAL A 1 214 ? -5.043 -2.491 -31.258 1.00 66.69 214 VAL A N 1
ATOM 1666 C CA . VAL A 1 214 ? -6.079 -1.757 -32.011 1.00 66.69 214 VAL A CA 1
ATOM 1667 C C . VAL A 1 214 ? -5.504 -0.440 -32.505 1.00 66.69 214 VAL A C 1
ATOM 1669 O O . VAL A 1 214 ? -5.689 -0.146 -33.706 1.00 66.69 214 VAL A O 1
#

Sequence (214 aa):
MMNRREFVKTVSKTAIGANLIINTFNIGLLADTSEEKESNNEDNERKENMNIKPEELVSYCGNYCGKCGICGFNIQTSLEVLKNVMEVAAFRQEAEHLGWPLMRDIATHCCKEFETQVASFTELTGKFFPTNCRGGCVPPCEIAGCCKGKGFFTCAECSDMEKCEKLGKQYSKVGGNLQEIRKIGVDIWAKKQFQEVVESKQQKLIQAINKVFV